Protein AF-A0AA87ZD46-F1 (afdb_monomer)

Organism: Ficus carica (NCBI:txid3494)

Radius of gyration: 31.74 Å; Cα contacts (8 Å, |Δi|>4): 94; chains: 1; bounding box: 93×87×49 Å

Mean predicted aligned error: 20.7 Å

Secondary structure (DSSP, 8-state):
--HHHHHHHHHHHHHHHHT-PPPB-----HHHHHHHHHHHHHHHHHTT--HHHHHHHHHHTB-HHHHHHHHHHHTT--S---HHHHHHHHHHHHSPPPPTTS------HHHHHHHHHHHHHGGG-------TTTS---------------------PPPPPP----------------------------------------------------------

Foldseek 3Di:
DDPVVVVLQVQLLVQLVVVPQAADALALDQVVLVVSLVSLVVSCVVSVHDFVCSLVSVLVSYHHPRNVVCVVCVPPDDPDSGPVVSSVVSCVRRNDDDPPPPPPPPPPPVVVVVVVVVVPCVVVCPPPDDDPVNPDPDDPPPPPPCPDDDPDDPPDDPPDDDPPPPPPDDDDDPDDPPDDPDPPDDPPDDDPPDDDPPDDDPPPDDDDDDDDDDDDDDDD

Structure (mmCIF, N/CA/C/O backbone):
data_AF-A0AA87ZD46-F1
#
_entry.id   AF-A0AA87ZD46-F1
#
loop_
_atom_site.group_PDB
_atom_site.id
_atom_site.type_symbol
_atom_site.label_atom_id
_atom_site.label_alt_id
_atom_site.label_comp_id
_atom_site.label_asym_id
_atom_site.label_entity_id
_atom_site.label_seq_id
_atom_site.pdbx_PDB_ins_code
_atom_site.Cartn_x
_atom_site.Cartn_y
_atom_site.Cartn_z
_atom_site.occupancy
_atom_site.B_iso_or_equiv
_atom_site.auth_seq_id
_atom_site.auth_comp_id
_atom_site.auth_asym_id
_atom_site.auth_atom_id
_atom_site.pdbx_PDB_model_num
ATOM 1 N N . MET A 1 1 ? 2.629 -6.951 -24.805 1.00 71.69 1 MET A N 1
ATOM 2 C CA . MET A 1 1 ? 3.591 -6.631 -23.732 1.00 71.69 1 MET A CA 1
ATOM 3 C C . MET A 1 1 ? 4.976 -7.002 -24.210 1.00 71.69 1 MET A C 1
ATOM 5 O O . MET A 1 1 ? 5.121 -8.053 -24.826 1.00 71.69 1 MET A O 1
ATOM 9 N N . ASP A 1 2 ? 5.946 -6.125 -23.980 1.00 92.25 2 ASP A N 1
ATOM 10 C CA . ASP A 1 2 ? 7.361 -6.384 -24.245 1.00 92.25 2 ASP A CA 1
ATOM 11 C C . ASP A 1 2 ? 7.871 -7.483 -23.285 1.00 92.25 2 ASP A C 1
ATOM 13 O O . ASP A 1 2 ? 7.598 -7.389 -22.084 1.00 92.25 2 ASP A O 1
ATOM 17 N N . PRO A 1 3 ? 8.569 -8.536 -23.759 1.00 91.31 3 PRO A N 1
ATOM 18 C CA . PRO A 1 3 ? 9.161 -9.548 -22.881 1.00 91.31 3 PRO A CA 1
ATOM 19 C C . PRO A 1 3 ? 10.118 -8.973 -21.825 1.00 91.31 3 PRO A C 1
ATOM 21 O O . PRO A 1 3 ? 10.221 -9.553 -20.744 1.00 91.31 3 PRO A O 1
ATOM 24 N N . ALA A 1 4 ? 10.791 -7.851 -22.099 1.00 92.56 4 ALA A N 1
ATOM 25 C CA . ALA A 1 4 ? 11.659 -7.197 -21.121 1.00 92.56 4 ALA A CA 1
ATOM 26 C C . ALA A 1 4 ? 10.856 -6.665 -19.922 1.00 92.56 4 ALA A C 1
ATOM 28 O O . ALA A 1 4 ? 11.212 -6.946 -18.777 1.00 92.56 4 ALA A O 1
ATOM 29 N N . GLN A 1 5 ? 9.722 -6.007 -20.190 1.00 91.38 5 GLN A N 1
ATOM 30 C CA . GLN A 1 5 ? 8.819 -5.492 -19.157 1.00 91.38 5 GLN A CA 1
ATOM 31 C C . GLN A 1 5 ? 8.262 -6.614 -18.278 1.00 91.38 5 GLN A C 1
ATOM 33 O O . GLN A 1 5 ? 8.190 -6.482 -17.064 1.00 91.38 5 GLN A O 1
ATOM 38 N N . VAL A 1 6 ? 7.889 -7.748 -18.878 1.00 93.38 6 VAL A N 1
ATOM 39 C CA . VAL A 1 6 ? 7.339 -8.891 -18.129 1.00 93.38 6 VAL A CA 1
ATOM 40 C C . VAL A 1 6 ? 8.355 -9.450 -17.129 1.00 93.38 6 VAL A C 1
ATOM 42 O O . VAL A 1 6 ? 7.987 -9.834 -16.019 1.00 93.38 6 VAL A O 1
ATOM 45 N N . GLU A 1 7 ? 9.632 -9.515 -17.506 1.00 94.81 7 GLU A N 1
ATOM 46 C CA . GLU A 1 7 ? 10.680 -10.000 -16.607 1.00 94.81 7 GLU A CA 1
ATOM 47 C C . GLU A 1 7 ? 11.014 -8.983 -15.506 1.00 94.81 7 GLU A C 1
ATOM 49 O O . GLU A 1 7 ? 11.257 -9.388 -14.369 1.00 94.81 7 GLU A O 1
ATOM 54 N N . GLU A 1 8 ? 10.988 -7.683 -15.809 1.00 94.25 8 GLU A N 1
ATOM 55 C CA . GLU A 1 8 ? 11.128 -6.618 -14.810 1.00 94.25 8 GLU A CA 1
ATOM 56 C C . GLU A 1 8 ? 9.981 -6.647 -13.796 1.00 94.25 8 GLU A C 1
ATOM 58 O O . GLU A 1 8 ? 10.231 -6.795 -12.599 1.00 94.25 8 GLU A O 1
ATOM 63 N N . ASP A 1 9 ? 8.734 -6.676 -14.271 1.00 95.00 9 ASP A N 1
ATOM 64 C CA . ASP A 1 9 ? 7.536 -6.838 -13.446 1.00 95.00 9 ASP A CA 1
ATOM 65 C C . ASP A 1 9 ? 7.669 -8.055 -12.516 1.00 95.00 9 ASP A C 1
ATOM 67 O O . ASP A 1 9 ? 7.401 -7.981 -11.313 1.00 95.00 9 ASP A O 1
ATOM 71 N N . ARG A 1 10 ? 8.143 -9.192 -13.043 1.00 95.50 10 ARG A N 1
ATOM 72 C CA . ARG A 1 10 ? 8.336 -10.422 -12.262 1.00 95.50 10 ARG A CA 1
ATOM 73 C C . ARG A 1 10 ? 9.395 -10.259 -11.170 1.00 95.50 10 ARG A C 1
ATOM 75 O O . ARG A 1 10 ? 9.217 -10.796 -10.071 1.00 95.50 10 ARG A O 1
ATOM 82 N N . ARG A 1 11 ? 10.480 -9.526 -11.438 1.00 96.25 11 ARG A N 1
ATOM 83 C CA . ARG A 1 11 ? 11.520 -9.221 -10.441 1.00 96.25 11 ARG A CA 1
ATOM 84 C C . ARG A 1 11 ? 10.989 -8.300 -9.353 1.00 96.25 11 ARG A C 1
ATOM 86 O O . ARG A 1 11 ? 11.159 -8.637 -8.181 1.00 96.25 11 ARG A O 1
ATOM 93 N N . SER A 1 12 ? 10.298 -7.222 -9.716 1.00 95.69 12 SER A N 1
ATOM 94 C CA . SER A 1 12 ? 9.715 -6.271 -8.762 1.00 95.69 12 SER A CA 1
ATOM 95 C C . SER A 1 12 ? 8.672 -6.947 -7.870 1.00 95.69 12 SER A C 1
ATOM 97 O O . SER A 1 12 ? 8.694 -6.786 -6.650 1.00 95.69 12 SER A O 1
ATOM 99 N N . VAL A 1 13 ? 7.818 -7.807 -8.440 1.00 96.06 13 VAL A N 1
ATOM 100 C CA . VAL A 1 13 ? 6.850 -8.620 -7.681 1.00 96.06 13 VAL A CA 1
ATOM 101 C C . VAL A 1 13 ? 7.555 -9.606 -6.744 1.00 96.06 13 VAL A C 1
ATOM 103 O O . VAL A 1 13 ? 7.150 -9.769 -5.594 1.00 96.06 13 VAL A O 1
ATOM 106 N N . SER A 1 14 ? 8.623 -10.266 -7.200 1.00 97.00 14 SER A N 1
ATOM 107 C CA . SER A 1 14 ? 9.399 -11.178 -6.351 1.00 97.00 14 SER A CA 1
ATOM 108 C C . SER A 1 14 ? 10.052 -10.444 -5.175 1.00 97.00 14 SER A C 1
ATOM 110 O O . SER A 1 14 ? 9.997 -10.928 -4.045 1.00 97.00 14 SER A O 1
ATOM 112 N N . ALA A 1 15 ? 10.642 -9.273 -5.423 1.00 96.19 15 ALA A N 1
ATOM 113 C CA . ALA A 1 15 ? 11.248 -8.433 -4.394 1.00 96.19 15 ALA A CA 1
ATOM 114 C C . ALA A 1 15 ? 10.209 -7.942 -3.376 1.00 96.19 15 ALA A C 1
ATOM 116 O O . ALA A 1 15 ? 10.436 -8.058 -2.172 1.00 96.19 15 ALA A O 1
ATOM 117 N N . PHE A 1 16 ? 9.035 -7.520 -3.852 1.00 97.12 16 PHE A N 1
ATOM 118 C CA . PHE A 1 16 ? 7.916 -7.098 -3.012 1.00 97.12 16 PHE A CA 1
ATOM 119 C C . PHE A 1 16 ? 7.556 -8.158 -1.961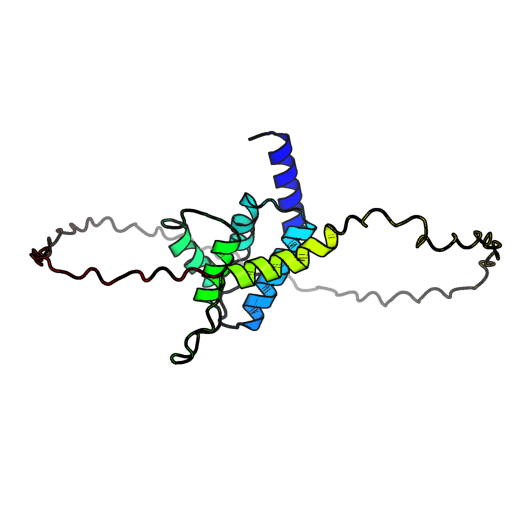 1.00 97.12 16 PHE A C 1
ATOM 121 O O . PHE A 1 16 ? 7.510 -7.864 -0.770 1.00 97.12 16 PHE A O 1
ATOM 128 N N . TYR A 1 17 ? 7.382 -9.420 -2.368 1.00 95.06 17 TYR A N 1
ATOM 129 C CA . TYR A 1 17 ? 7.048 -10.494 -1.425 1.00 95.06 17 TYR A CA 1
ATOM 130 C C . TYR A 1 17 ? 8.189 -10.854 -0.465 1.00 95.06 17 TYR A C 1
ATOM 132 O O . TYR A 1 17 ? 7.923 -11.277 0.661 1.00 95.06 17 TYR A O 1
ATOM 140 N N . LYS A 1 18 ? 9.453 -10.662 -0.864 1.00 96.56 18 LYS A N 1
ATOM 141 C CA . LYS A 1 18 ? 10.607 -10.882 0.024 1.00 96.56 18 LYS A CA 1
ATOM 142 C C . LYS A 1 18 ? 10.651 -9.882 1.178 1.00 96.56 18 LYS A C 1
ATOM 144 O O . LYS A 1 18 ? 11.098 -10.253 2.259 1.00 96.56 18 LYS A O 1
ATOM 149 N N . LEU A 1 19 ? 10.155 -8.661 0.971 1.00 94.88 19 LEU A N 1
ATOM 150 C CA . LEU A 1 19 ? 10.083 -7.627 2.008 1.00 94.88 19 LEU A CA 1
ATOM 151 C C . LEU A 1 19 ? 8.929 -7.821 3.001 1.00 94.88 19 LEU A C 1
ATOM 153 O O . LEU A 1 19 ? 8.860 -7.079 3.973 1.00 94.88 19 LEU A O 1
ATOM 157 N N . ARG A 1 20 ? 8.063 -8.830 2.802 1.00 94.50 20 ARG A N 1
ATOM 158 C CA . ARG A 1 20 ? 6.949 -9.177 3.707 1.00 94.50 20 ARG A CA 1
ATOM 159 C C . ARG A 1 20 ? 6.104 -7.950 4.095 1.00 94.50 20 ARG A C 1
ATOM 161 O O . ARG A 1 20 ? 6.082 -7.569 5.265 1.00 94.50 20 ARG A O 1
ATOM 168 N N . PRO A 1 21 ? 5.411 -7.334 3.123 1.00 95.00 21 PRO A N 1
ATOM 169 C CA . PRO A 1 21 ? 4.551 -6.185 3.384 1.00 95.00 21 PRO A CA 1
ATOM 170 C C . PRO A 1 21 ? 3.522 -6.508 4.468 1.00 95.00 21 PRO A C 1
ATOM 172 O O . PRO A 1 21 ? 2.991 -7.621 4.528 1.00 95.00 21 PRO A O 1
ATOM 175 N N . LEU A 1 22 ? 3.228 -5.517 5.308 1.00 94.75 22 LEU A N 1
ATOM 176 C CA . LEU A 1 22 ? 2.238 -5.657 6.367 1.00 94.75 22 LEU A CA 1
ATOM 177 C C . LEU A 1 22 ? 0.844 -5.894 5.777 1.00 94.75 22 LEU A C 1
ATOM 179 O O . LEU A 1 22 ? 0.475 -5.326 4.744 1.00 94.75 22 LEU A O 1
ATOM 183 N N . LEU A 1 23 ? 0.064 -6.733 6.456 1.00 95.62 23 LEU A N 1
ATOM 184 C CA . LEU A 1 23 ? -1.339 -6.942 6.124 1.00 95.62 23 LEU A CA 1
ATOM 185 C C . LEU A 1 23 ? -2.205 -5.897 6.826 1.00 95.62 23 LEU A C 1
ATOM 187 O O . LEU A 1 23 ? -1.936 -5.533 7.970 1.00 95.62 23 LEU A O 1
ATOM 191 N N . PHE A 1 24 ? -3.262 -5.456 6.152 1.00 95.12 24 PHE A N 1
ATOM 192 C CA . PHE A 1 24 ? -4.257 -4.550 6.712 1.00 95.12 24 PHE A CA 1
ATOM 193 C C . PHE A 1 24 ? -5.613 -5.242 6.789 1.00 95.12 24 PHE A C 1
ATOM 195 O O . PHE A 1 24 ? -6.156 -5.667 5.773 1.00 95.12 24 PHE A O 1
ATOM 202 N N . ASP A 1 25 ? -6.154 -5.366 7.996 1.00 91.25 25 ASP A N 1
ATOM 203 C CA . ASP A 1 25 ? -7.382 -6.111 8.291 1.00 91.25 25 ASP A CA 1
ATOM 204 C C . ASP A 1 25 ? -8.669 -5.278 8.177 1.00 91.25 25 ASP A C 1
ATOM 206 O O . ASP A 1 25 ? -9.767 -5.832 8.247 1.00 91.25 25 ASP A O 1
ATOM 210 N N . GLY A 1 26 ? -8.552 -3.963 7.978 1.00 87.50 26 GLY A N 1
ATOM 211 C CA . GLY A 1 26 ? -9.697 -3.051 7.974 1.00 87.50 26 GLY A CA 1
ATOM 212 C C . GLY A 1 26 ? -10.017 -2.445 9.335 1.00 87.50 26 GLY A C 1
ATOM 213 O O . GLY A 1 26 ? -11.070 -1.831 9.491 1.00 87.50 26 GLY A O 1
ATOM 214 N N . THR A 1 27 ? -9.138 -2.577 10.332 1.00 85.06 27 THR A N 1
ATOM 215 C CA . THR A 1 27 ? -9.350 -1.917 11.623 1.00 85.06 27 THR A CA 1
ATOM 216 C C . THR A 1 27 ? -9.433 -0.391 11.425 1.00 85.06 27 THR A C 1
ATOM 218 O O . THR A 1 27 ? -8.495 0.193 10.873 1.00 85.06 27 THR A O 1
ATOM 221 N N . PRO A 1 28 ? -10.495 0.293 11.907 1.00 70.50 28 PRO A N 1
ATOM 222 C CA . PRO A 1 28 ? -10.708 1.737 11.738 1.00 70.50 28 PRO A CA 1
ATOM 223 C C . PRO A 1 28 ? -9.806 2.559 12.675 1.00 70.50 28 PRO A C 1
ATOM 225 O O . PRO A 1 28 ? -10.254 3.284 13.563 1.00 70.50 28 PRO A O 1
ATOM 228 N N . ARG A 1 29 ? -8.491 2.402 12.522 1.00 75.00 29 ARG A N 1
ATOM 229 C CA . ARG A 1 29 ? -7.462 3.165 13.228 1.00 75.00 29 ARG A CA 1
ATOM 230 C C . ARG A 1 29 ? -6.689 3.975 12.206 1.00 75.00 29 ARG A C 1
ATOM 232 O O . ARG A 1 29 ? -5.878 3.436 11.459 1.00 75.00 29 ARG A O 1
ATOM 239 N N . THR A 1 30 ? -6.896 5.284 12.241 1.00 75.31 30 THR A N 1
ATOM 240 C CA . THR A 1 30 ? -6.275 6.258 11.334 1.00 75.31 30 THR A CA 1
ATOM 241 C C . THR A 1 30 ? -4.760 6.099 11.241 1.00 75.31 30 THR A C 1
ATOM 243 O O . THR A 1 30 ? -4.216 6.034 10.143 1.00 75.31 30 THR A O 1
ATOM 246 N N . VAL A 1 31 ? -4.100 5.936 12.391 1.00 80.94 31 VAL A N 1
ATOM 247 C CA . VAL A 1 31 ? -2.648 5.735 12.501 1.00 80.94 31 VAL A CA 1
ATOM 248 C C . VAL A 1 31 ? -2.204 4.423 11.850 1.00 80.94 31 VAL A C 1
ATOM 250 O O . VAL A 1 31 ? -1.171 4.384 11.184 1.00 80.94 31 VAL A O 1
ATOM 253 N N . ALA A 1 32 ? -2.988 3.352 12.011 1.00 87.50 32 ALA A N 1
ATOM 254 C CA . ALA A 1 32 ? -2.671 2.050 11.430 1.00 87.50 32 ALA A CA 1
ATOM 255 C C . ALA A 1 32 ? -2.802 2.084 9.902 1.00 87.50 32 ALA A C 1
ATOM 257 O O . ALA A 1 32 ? -1.917 1.595 9.206 1.00 87.50 32 ALA A O 1
ATOM 258 N N . LEU A 1 33 ? -3.851 2.731 9.380 1.00 91.25 33 LEU A N 1
ATOM 259 C CA . LEU A 1 33 ? -4.031 2.905 7.941 1.00 91.25 33 LEU A CA 1
ATOM 260 C C . LEU A 1 33 ? -2.921 3.770 7.329 1.00 91.25 33 LEU A C 1
ATOM 262 O O . LEU A 1 33 ? -2.355 3.401 6.302 1.00 91.25 33 LEU A O 1
ATOM 266 N N . SER A 1 34 ? -2.599 4.916 7.941 1.00 90.00 34 SER A N 1
ATOM 267 C CA . SER A 1 34 ? -1.557 5.807 7.419 1.00 90.00 34 SER A CA 1
ATOM 268 C C . SER A 1 34 ? -0.180 5.149 7.434 1.00 90.00 34 SER A C 1
ATOM 270 O O . SER A 1 34 ? 0.559 5.288 6.462 1.00 90.00 34 SER A O 1
ATOM 272 N N . GLY A 1 35 ? 0.145 4.411 8.504 1.00 91.81 35 GLY A N 1
ATOM 273 C CA . GLY A 1 35 ? 1.390 3.648 8.598 1.00 91.81 35 GLY A CA 1
ATOM 274 C C . GLY A 1 35 ? 1.461 2.559 7.531 1.00 91.81 35 GLY A C 1
ATOM 275 O O . GLY A 1 35 ? 2.424 2.499 6.778 1.00 91.81 35 GLY A O 1
ATOM 276 N N . TRP A 1 36 ? 0.390 1.780 7.376 1.00 95.25 36 TRP A N 1
ATOM 277 C CA . TRP A 1 36 ? 0.317 0.733 6.358 1.00 95.25 36 TRP A CA 1
ATOM 278 C C . TRP A 1 36 ? 0.457 1.270 4.925 1.00 95.25 36 TRP A C 1
ATOM 280 O O . TRP A 1 36 ? 1.210 0.717 4.122 1.00 95.25 36 TRP A O 1
ATOM 290 N N . LEU A 1 37 ? -0.225 2.376 4.598 1.00 94.88 37 LEU A N 1
ATOM 291 C CA . LEU A 1 37 ? -0.091 3.024 3.291 1.00 94.88 37 LEU A CA 1
ATOM 292 C C . LEU A 1 37 ? 1.337 3.525 3.055 1.00 94.88 37 LEU A C 1
ATOM 294 O O . LEU A 1 37 ? 1.858 3.358 1.956 1.00 94.88 37 LEU A O 1
ATOM 298 N N . TYR A 1 38 ? 1.960 4.129 4.069 1.00 94.31 38 TYR A N 1
ATOM 299 C CA . TYR A 1 38 ? 3.340 4.601 3.990 1.00 94.31 38 TYR A CA 1
ATOM 300 C C . TYR A 1 38 ? 4.325 3.452 3.738 1.00 94.31 38 TYR A C 1
ATOM 302 O O . TYR A 1 38 ? 5.169 3.548 2.845 1.00 94.31 38 TYR A O 1
ATOM 310 N N . ASP A 1 39 ? 4.176 2.347 4.468 1.00 95.56 39 ASP A N 1
ATOM 311 C CA . ASP A 1 39 ? 5.034 1.173 4.325 1.00 95.56 39 ASP A CA 1
ATOM 312 C C . ASP A 1 39 ? 4.926 0.564 2.923 1.00 95.56 39 ASP A C 1
ATOM 314 O O . ASP A 1 39 ? 5.943 0.235 2.309 1.00 95.56 39 ASP A O 1
ATOM 318 N N . LEU A 1 40 ? 3.715 0.478 2.360 1.00 96.38 40 LEU A N 1
ATOM 319 C CA . LEU A 1 40 ? 3.532 0.026 0.980 1.00 96.38 40 LEU A CA 1
ATOM 320 C C . LEU A 1 40 ? 4.203 0.953 -0.037 1.00 96.38 40 LEU A C 1
ATOM 322 O O . LEU A 1 40 ? 4.844 0.462 -0.964 1.00 96.38 40 LEU A O 1
ATOM 326 N N . GLU A 1 41 ? 4.095 2.274 0.124 1.00 95.62 41 GLU A N 1
ATOM 327 C CA . GLU A 1 41 ? 4.756 3.225 -0.780 1.00 95.62 41 GLU A CA 1
ATOM 328 C C . GLU A 1 41 ? 6.274 3.096 -0.742 1.00 95.62 41 GLU A C 1
ATOM 330 O O . GLU A 1 41 ? 6.921 3.087 -1.792 1.00 95.62 41 GLU A O 1
ATOM 335 N N . MET A 1 42 ? 6.833 2.937 0.455 1.00 96.00 42 MET A N 1
ATOM 336 C CA . MET A 1 42 ? 8.258 2.703 0.635 1.00 96.00 42 MET A CA 1
ATOM 337 C C . MET A 1 42 ? 8.690 1.400 -0.049 1.00 96.00 42 MET A C 1
ATOM 339 O O . MET A 1 42 ? 9.665 1.394 -0.798 1.00 96.00 42 MET A O 1
ATOM 343 N N . ILE A 1 43 ? 7.945 0.309 0.141 1.00 96.50 43 ILE A N 1
ATOM 344 C CA . ILE A 1 43 ? 8.237 -0.982 -0.494 1.00 96.50 43 ILE A CA 1
ATOM 345 C C . ILE A 1 43 ? 8.139 -0.880 -2.023 1.00 96.50 43 ILE A C 1
ATOM 347 O O . ILE A 1 43 ? 9.009 -1.400 -2.724 1.00 96.50 43 ILE A O 1
ATOM 351 N N . PHE A 1 44 ? 7.119 -0.202 -2.558 1.00 96.06 44 PHE A N 1
ATOM 352 C CA . PHE A 1 44 ? 6.981 0.010 -4.001 1.00 96.06 44 PHE A CA 1
ATOM 353 C C . PHE A 1 44 ? 8.153 0.786 -4.585 1.00 96.06 44 PHE A C 1
ATOM 355 O O . PHE A 1 44 ? 8.614 0.448 -5.674 1.00 96.06 44 PHE A O 1
ATOM 362 N N . HIS A 1 45 ? 8.640 1.794 -3.862 1.00 95.25 45 HIS A N 1
ATOM 363 C CA . HIS A 1 45 ? 9.812 2.555 -4.264 1.00 95.25 45 HIS A CA 1
ATOM 364 C C . HIS A 1 45 ? 11.078 1.684 -4.250 1.00 95.25 45 HIS A C 1
ATOM 366 O O . HIS A 1 45 ? 11.771 1.605 -5.259 1.00 95.25 45 HIS A O 1
ATOM 372 N N . LEU A 1 46 ? 11.330 0.958 -3.155 1.00 94.69 46 LEU A N 1
ATOM 373 C CA . LEU A 1 46 ? 12.505 0.089 -2.999 1.00 94.69 46 LEU A CA 1
ATOM 374 C C . LEU A 1 46 ? 12.554 -1.062 -4.013 1.00 94.69 46 LEU A C 1
ATOM 376 O O . LEU A 1 46 ? 13.631 -1.471 -4.436 1.00 94.69 46 LEU A O 1
ATOM 380 N N . CYS A 1 47 ? 11.396 -1.606 -4.386 1.00 95.50 47 CYS A N 1
ATOM 381 C CA . CYS A 1 47 ? 11.299 -2.723 -5.325 1.00 95.50 47 CYS A CA 1
ATOM 382 C C . CYS A 1 47 ? 11.111 -2.285 -6.781 1.00 95.50 47 CYS A C 1
ATOM 384 O O . CYS A 1 47 ? 10.916 -3.160 -7.621 1.00 95.50 47 CYS A O 1
ATOM 386 N N . HIS A 1 48 ? 11.111 -0.979 -7.078 1.00 94.31 48 HIS A N 1
ATOM 387 C CA . HIS A 1 48 ? 10.801 -0.442 -8.408 1.00 94.31 48 HIS A CA 1
ATOM 388 C C . HIS A 1 48 ? 9.511 -1.050 -8.988 1.00 94.31 48 HIS A C 1
ATOM 390 O O . HIS A 1 48 ? 9.480 -1.619 -10.077 1.00 94.31 48 HIS A O 1
ATOM 396 N N . VAL A 1 49 ? 8.431 -1.005 -8.203 1.00 94.38 49 VAL A N 1
ATOM 397 C CA . VAL A 1 49 ? 7.129 -1.528 -8.630 1.00 94.38 49 VAL A CA 1
ATOM 398 C C . VAL A 1 49 ? 6.451 -0.521 -9.551 1.00 94.38 49 VAL A C 1
ATOM 400 O O . VAL A 1 49 ? 6.099 0.596 -9.141 1.00 94.38 49 VAL A O 1
ATOM 403 N N . GLU A 1 50 ? 6.206 -0.972 -10.776 1.00 93.69 50 GLU A N 1
ATOM 404 C CA . GLU A 1 50 ? 5.491 -0.227 -11.802 1.00 93.69 50 GLU A CA 1
ATOM 405 C C . GLU A 1 50 ? 4.053 0.114 -11.412 1.00 93.69 50 GLU A C 1
ATOM 407 O O . GLU A 1 50 ? 3.377 -0.613 -10.675 1.00 93.69 50 GLU A O 1
ATOM 412 N N . ALA A 1 51 ? 3.567 1.246 -11.924 1.00 91.06 51 ALA A N 1
ATOM 413 C CA . ALA A 1 51 ? 2.296 1.831 -11.507 1.00 91.06 51 ALA A CA 1
ATOM 414 C C . ALA A 1 51 ? 1.095 0.887 -11.704 1.00 91.06 51 ALA A C 1
ATOM 416 O O . ALA A 1 51 ? 0.228 0.825 -10.828 1.00 91.06 51 ALA A O 1
ATOM 417 N N . HIS A 1 52 ? 1.063 0.107 -12.795 1.00 90.00 52 HIS A N 1
ATOM 418 C CA . HIS A 1 52 ? -0.020 -0.846 -13.086 1.00 90.00 52 HIS A CA 1
ATOM 419 C C . HIS A 1 52 ? -0.076 -2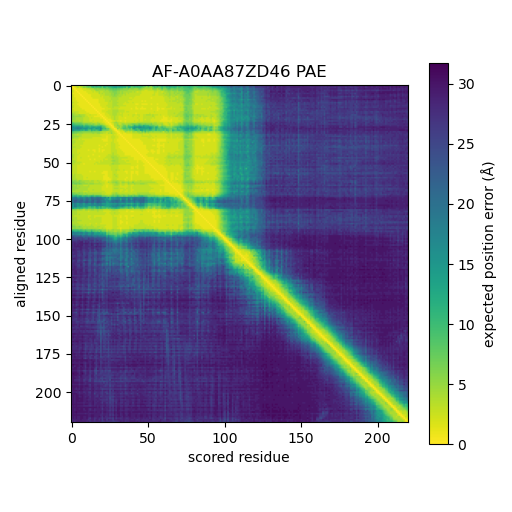.024 -12.104 1.00 90.00 52 HIS A C 1
ATOM 421 O O . HIS A 1 52 ? -1.123 -2.657 -11.956 1.00 90.00 52 HIS A O 1
ATOM 427 N N . LEU A 1 53 ? 1.023 -2.319 -11.403 1.00 93.56 53 LEU A N 1
ATOM 428 C CA . LEU A 1 53 ? 1.104 -3.429 -10.451 1.00 93.56 53 LEU A CA 1
ATOM 429 C C . LEU A 1 53 ? 0.762 -3.023 -9.020 1.00 93.56 53 LEU A C 1
ATOM 431 O O . LEU A 1 53 ? 0.308 -3.872 -8.249 1.00 93.56 53 LEU A O 1
ATOM 435 N N . ARG A 1 54 ? 0.950 -1.750 -8.653 1.00 94.69 54 ARG A N 1
ATOM 436 C CA . ARG A 1 54 ? 0.825 -1.272 -7.262 1.00 94.69 54 ARG A CA 1
ATOM 437 C C . ARG A 1 54 ? -0.517 -1.620 -6.633 1.00 94.69 54 ARG A C 1
ATOM 439 O O . ARG A 1 54 ? -0.548 -2.191 -5.550 1.00 94.69 54 ARG A O 1
ATOM 446 N N . VAL A 1 55 ? -1.622 -1.350 -7.329 1.00 93.94 55 VAL A N 1
ATOM 447 C CA . VAL A 1 55 ? -2.974 -1.648 -6.818 1.00 93.94 55 VAL A CA 1
ATOM 448 C C . VAL A 1 55 ? -3.191 -3.152 -6.665 1.00 93.94 55 VAL A C 1
ATOM 450 O O . VAL A 1 55 ? -3.704 -3.607 -5.645 1.00 93.94 55 VAL A O 1
ATOM 453 N N . SER A 1 56 ? -2.748 -3.943 -7.644 1.00 93.25 56 SER A N 1
ATOM 454 C CA . SER A 1 56 ? -2.863 -5.403 -7.591 1.00 93.25 56 SER A CA 1
ATOM 455 C C . SER A 1 56 ? -2.077 -5.987 -6.416 1.00 93.25 56 SER A C 1
ATOM 457 O O . SER A 1 56 ? -2.583 -6.856 -5.710 1.00 93.25 56 SER A O 1
ATOM 459 N N . LEU A 1 57 ? -0.868 -5.488 -6.157 1.00 95.25 57 LEU A N 1
ATOM 460 C CA . LEU A 1 57 ? -0.051 -5.922 -5.023 1.00 95.25 57 LEU A CA 1
ATOM 461 C C . LEU A 1 57 ? -0.628 -5.452 -3.685 1.00 95.25 57 LEU A C 1
ATOM 463 O O . LEU A 1 57 ? -0.791 -6.272 -2.786 1.00 95.25 57 LEU A O 1
ATOM 467 N N . ALA A 1 58 ? -1.028 -4.185 -3.575 1.00 95.31 58 ALA A N 1
ATOM 468 C CA . ALA A 1 58 ? -1.659 -3.651 -2.370 1.00 95.31 58 ALA A CA 1
ATOM 469 C C . ALA A 1 58 ? -2.951 -4.392 -2.007 1.00 95.31 58 ALA A C 1
ATOM 471 O O . ALA A 1 58 ? -3.155 -4.728 -0.845 1.00 95.31 58 ALA A O 1
ATOM 472 N N . SER A 1 59 ? -3.790 -4.729 -2.995 1.00 93.62 59 SER A N 1
ATOM 473 C CA . SER A 1 59 ? -5.024 -5.493 -2.762 1.00 93.62 59 SER A CA 1
ATOM 474 C C . SER A 1 59 ? -4.773 -6.886 -2.176 1.00 93.62 59 SER A C 1
ATOM 476 O O . SER A 1 59 ? -5.612 -7.413 -1.451 1.00 93.62 59 SER A O 1
ATOM 478 N N . ARG A 1 60 ? -3.603 -7.483 -2.446 1.00 94.38 60 ARG A N 1
ATOM 479 C CA . ARG A 1 60 ? -3.194 -8.771 -1.863 1.00 94.38 60 ARG A CA 1
ATOM 480 C C . ARG A 1 60 ? -2.680 -8.632 -0.431 1.00 94.38 60 ARG A C 1
ATOM 482 O O . ARG A 1 60 ? -2.598 -9.636 0.267 1.00 94.38 60 ARG A O 1
ATOM 489 N N . CYS A 1 61 ? -2.351 -7.415 -0.004 1.00 95.69 61 CYS A N 1
ATOM 490 C CA . CYS A 1 61 ? -2.001 -7.083 1.374 1.00 95.69 61 CYS A CA 1
ATOM 491 C C . CYS A 1 61 ? -3.229 -6.718 2.223 1.00 95.69 61 CYS A C 1
ATOM 493 O O . CYS A 1 61 ? -3.084 -6.414 3.404 1.00 95.69 61 CYS A O 1
ATOM 495 N N . LEU A 1 62 ? -4.435 -6.757 1.653 1.00 94.94 62 LEU A N 1
ATOM 496 C CA . LEU A 1 62 ? -5.675 -6.630 2.411 1.00 94.94 62 LEU A CA 1
ATOM 497 C C . LEU A 1 62 ? -6.069 -7.983 3.012 1.00 94.94 62 LEU A C 1
ATOM 499 O O . LEU A 1 62 ? -5.978 -9.029 2.365 1.00 94.94 62 LEU A O 1
ATOM 503 N N . ALA A 1 63 ? -6.558 -7.951 4.243 1.00 93.62 63 ALA A N 1
ATOM 504 C CA . ALA A 1 63 ? -7.062 -9.092 4.988 1.00 93.62 63 ALA A CA 1
ATOM 505 C C . ALA A 1 63 ? -8.483 -8.813 5.502 1.00 93.62 63 ALA A C 1
ATOM 507 O O . ALA A 1 63 ? -8.949 -7.675 5.469 1.00 93.62 63 ALA A O 1
ATOM 508 N N . ALA A 1 64 ? -9.161 -9.869 5.962 1.00 91.69 64 ALA A N 1
ATOM 509 C CA . ALA A 1 64 ? -10.462 -9.802 6.634 1.00 91.69 64 ALA A CA 1
ATOM 510 C C . ALA A 1 64 ? -11.484 -8.876 5.932 1.00 91.69 64 ALA A C 1
ATOM 512 O O . ALA A 1 64 ? -11.739 -9.044 4.735 1.00 91.69 64 ALA A O 1
ATOM 513 N N . ASP A 1 65 ? -12.064 -7.923 6.669 1.00 88.81 65 ASP A N 1
ATOM 514 C CA . ASP A 1 65 ? -13.104 -7.008 6.186 1.00 88.81 65 ASP A CA 1
ATOM 515 C C . ASP A 1 65 ? -12.607 -6.129 5.032 1.00 88.81 65 ASP A C 1
ATOM 517 O O . ASP A 1 65 ? -13.301 -5.981 4.027 1.00 88.81 65 ASP A O 1
ATOM 521 N N . ALA A 1 66 ? -11.367 -5.633 5.111 1.00 91.31 66 ALA A N 1
ATOM 522 C CA . ALA A 1 66 ? -10.790 -4.800 4.055 1.00 91.31 66 ALA A CA 1
ATOM 523 C C . ALA A 1 66 ? -10.693 -5.516 2.713 1.00 91.31 66 ALA A C 1
ATOM 525 O O . ALA A 1 66 ? -10.946 -4.915 1.666 1.00 91.31 66 ALA A O 1
ATOM 526 N N . ARG A 1 67 ? -10.363 -6.810 2.729 1.00 91.62 67 ARG A N 1
ATOM 527 C CA . ARG A 1 67 ? -10.308 -7.605 1.501 1.00 91.62 67 ARG A CA 1
ATOM 528 C C . ARG A 1 67 ? -11.696 -7.822 0.909 1.00 91.62 67 ARG A C 1
ATOM 530 O O . ARG A 1 67 ? -11.847 -7.687 -0.302 1.00 91.62 67 ARG A O 1
ATOM 537 N N . LEU A 1 68 ? -12.682 -8.149 1.746 1.00 87.81 68 LEU A N 1
ATOM 538 C CA . LEU A 1 68 ? -14.064 -8.353 1.307 1.00 87.81 68 LEU A CA 1
ATOM 539 C C . LEU A 1 68 ? -14.630 -7.070 0.700 1.00 87.81 68 LEU A C 1
ATOM 541 O O . LEU A 1 68 ? -15.104 -7.091 -0.431 1.00 87.81 68 LEU A O 1
ATOM 545 N N . TRP A 1 69 ? -14.493 -5.943 1.398 1.00 88.38 69 TRP A N 1
ATOM 546 C CA . TRP A 1 69 ? -14.932 -4.643 0.901 1.00 88.38 69 TRP A CA 1
ATOM 547 C C . TRP A 1 69 ? -14.233 -4.248 -0.407 1.00 88.38 69 TRP A C 1
ATOM 549 O O . TRP A 1 69 ? -14.886 -3.804 -1.346 1.00 88.38 69 TRP A O 1
ATOM 559 N N . TRP A 1 70 ? -12.916 -4.448 -0.518 1.00 89.19 70 TRP A N 1
ATOM 560 C CA . TRP A 1 70 ? -12.204 -4.131 -1.758 1.00 89.19 70 TRP A CA 1
ATOM 561 C C . TRP A 1 70 ? -12.690 -4.977 -2.944 1.00 89.19 70 TRP A C 1
ATOM 563 O O . TRP A 1 70 ? -12.764 -4.483 -4.067 1.00 89.19 70 TRP A O 1
ATOM 573 N N . MET A 1 71 ? -13.048 -6.243 -2.709 1.00 85.62 71 MET A N 1
ATOM 574 C CA . MET A 1 71 ? -13.624 -7.106 -3.743 1.00 85.62 71 MET A CA 1
ATOM 575 C C . MET A 1 71 ? -15.004 -6.618 -4.188 1.00 85.62 71 MET A C 1
ATOM 577 O O . MET A 1 71 ? -15.249 -6.572 -5.391 1.00 85.62 71 MET A O 1
ATOM 581 N N . THR A 1 72 ? -15.862 -6.175 -3.262 1.00 82.00 72 THR A N 1
ATOM 582 C CA . THR A 1 72 ? -17.209 -5.700 -3.619 1.00 82.00 72 THR A CA 1
ATOM 583 C C . THR A 1 72 ? -17.196 -4.414 -4.444 1.00 82.00 72 THR A C 1
ATOM 585 O O . THR A 1 72 ? -18.059 -4.240 -5.299 1.00 82.00 72 THR A O 1
ATOM 588 N N . ILE A 1 73 ? -16.209 -3.532 -4.250 1.00 78.81 73 ILE A N 1
ATOM 589 C CA . ILE A 1 73 ? -16.060 -2.313 -5.067 1.00 78.81 73 ILE A CA 1
ATOM 590 C C . ILE A 1 73 ? -15.185 -2.521 -6.315 1.00 78.81 73 ILE A C 1
ATOM 592 O O . ILE A 1 73 ? -15.287 -1.778 -7.288 1.00 78.81 73 ILE A O 1
ATOM 596 N N . GLY A 1 74 ? -14.294 -3.515 -6.298 1.00 62.97 74 GLY A N 1
ATOM 597 C CA . GLY A 1 74 ? -13.268 -3.709 -7.323 1.00 62.97 74 GLY A CA 1
ATOM 598 C C . GLY A 1 74 ? -13.730 -4.484 -8.558 1.00 62.97 74 GLY A C 1
ATOM 599 O O . GLY A 1 74 ? -13.077 -4.389 -9.602 1.00 62.97 74 GLY A O 1
ATOM 600 N N . GLU A 1 75 ? -14.819 -5.248 -8.462 1.00 54.44 75 GLU A N 1
ATOM 601 C CA . GLU A 1 75 ? -15.285 -6.141 -9.533 1.00 54.44 75 GLU A CA 1
ATOM 602 C C . GLU A 1 75 ? -16.178 -5.447 -10.581 1.00 54.44 75 GLU A C 1
ATOM 604 O O . GLU A 1 75 ? -16.326 -5.975 -11.679 1.00 54.44 75 GLU A O 1
ATOM 609 N N . GLY A 1 76 ? -16.694 -4.236 -10.309 1.00 46.94 76 GLY A N 1
ATOM 610 C CA . GLY A 1 76 ? -17.665 -3.575 -11.200 1.00 46.94 76 GLY A CA 1
ATOM 611 C C . GLY A 1 76 ? -17.418 -2.112 -11.590 1.00 46.94 76 GLY A C 1
ATOM 612 O O . GLY A 1 76 ? -17.938 -1.691 -12.619 1.00 46.94 76 GLY A O 1
ATOM 613 N N . THR A 1 77 ? -16.666 -1.312 -10.822 1.00 52.50 77 THR A N 1
ATOM 614 C CA . THR A 1 77 ? -16.892 0.155 -10.848 1.00 52.50 77 THR A CA 1
ATOM 615 C C . THR A 1 77 ? -15.663 1.058 -10.874 1.00 52.50 77 THR A C 1
ATOM 617 O O . THR A 1 77 ? -15.829 2.274 -10.891 1.00 52.50 77 THR A O 1
ATOM 620 N N . LEU A 1 78 ? -14.437 0.530 -10.917 1.00 58.53 78 LEU A N 1
ATOM 621 C CA . LEU A 1 78 ? -13.241 1.381 -10.942 1.00 58.53 78 LEU A CA 1
ATOM 622 C C . LEU A 1 78 ? -12.715 1.569 -12.373 1.00 58.53 78 LEU A C 1
ATOM 624 O O . LEU A 1 78 ? -12.041 0.663 -12.871 1.00 58.53 78 LEU A O 1
ATOM 628 N N . PRO A 1 79 ? -12.984 2.720 -13.031 1.00 56.72 79 PRO A N 1
ATOM 629 C CA . PR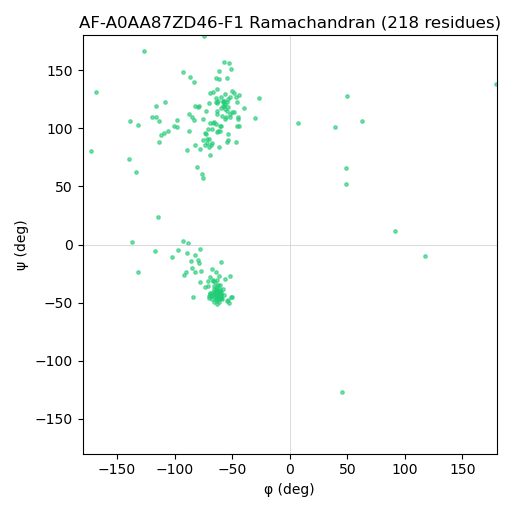O A 1 79 ? -12.508 2.983 -14.391 1.00 56.72 79 PRO A CA 1
ATOM 630 C C . PRO A 1 79 ? -10.977 3.024 -14.453 1.00 56.72 79 PRO A C 1
ATOM 632 O O . PRO A 1 79 ? -10.396 2.577 -15.436 1.00 56.72 79 PRO A O 1
ATOM 635 N N . ASP A 1 80 ? -10.331 3.445 -13.359 1.00 67.12 80 ASP A N 1
ATOM 636 C CA . ASP A 1 80 ? -8.886 3.603 -13.265 1.00 67.12 80 ASP A CA 1
ATOM 637 C C . ASP A 1 80 ? -8.344 2.938 -11.994 1.00 67.12 80 ASP A C 1
ATOM 639 O O . ASP A 1 80 ? -8.415 3.482 -10.889 1.00 67.12 80 ASP A O 1
ATOM 643 N N . ARG A 1 81 ? -7.737 1.752 -12.144 1.00 78.88 81 ARG A N 1
ATOM 644 C CA . ARG A 1 81 ? -7.014 1.048 -11.064 1.00 78.88 81 ARG A CA 1
ATOM 645 C C . ARG A 1 81 ? -5.658 1.701 -10.791 1.00 78.88 81 ARG A C 1
ATOM 647 O O . ARG A 1 81 ? -4.608 1.067 -10.881 1.00 78.88 81 ARG A O 1
ATOM 654 N N . THR A 1 82 ? -5.685 2.989 -10.475 1.00 89.88 82 THR A N 1
ATOM 655 C CA . THR A 1 82 ? -4.498 3.780 -10.165 1.00 89.88 82 THR A CA 1
ATOM 656 C C . THR A 1 82 ? -4.241 3.792 -8.664 1.00 89.88 82 THR A C 1
ATOM 658 O O . THR A 1 82 ? -5.155 3.730 -7.838 1.00 89.88 82 THR A O 1
ATOM 661 N N . TRP A 1 83 ? -2.964 3.878 -8.298 1.00 92.19 83 TRP A N 1
ATOM 662 C CA . TRP A 1 83 ? -2.553 3.940 -6.897 1.00 92.19 83 TRP A CA 1
ATOM 663 C C . TRP A 1 83 ? -3.176 5.117 -6.118 1.00 92.19 83 TRP A C 1
ATOM 665 O O . TRP A 1 83 ? -3.666 4.881 -5.014 1.00 92.19 83 TRP A O 1
ATOM 675 N N . PRO A 1 84 ? -3.246 6.354 -6.655 1.00 91.12 84 PRO A N 1
ATOM 676 C CA . PRO A 1 84 ? -3.898 7.464 -5.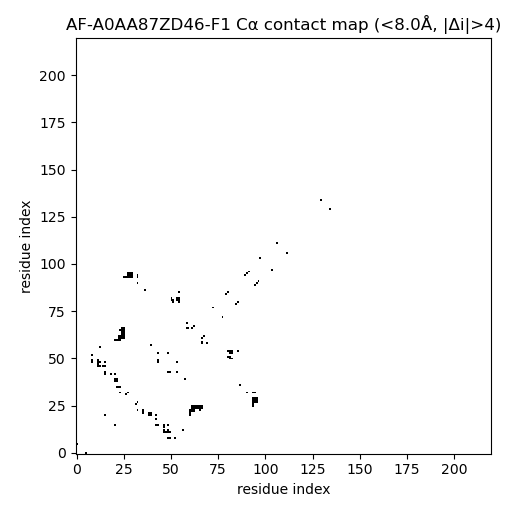960 1.00 91.12 84 PRO A CA 1
ATOM 677 C C . PRO A 1 84 ? -5.373 7.189 -5.666 1.00 91.12 84 PRO A C 1
ATOM 679 O O . PRO A 1 84 ? -5.827 7.433 -4.552 1.00 91.12 84 PRO A O 1
ATOM 682 N N . HIS A 1 85 ? -6.099 6.613 -6.627 1.00 88.44 85 HIS A N 1
ATOM 683 C CA . HIS A 1 85 ? -7.507 6.285 -6.439 1.00 88.44 85 HIS A CA 1
ATOM 684 C C . HIS A 1 85 ? -7.700 5.226 -5.347 1.00 88.44 85 HIS A C 1
ATOM 686 O O . HIS A 1 85 ? -8.505 5.415 -4.437 1.00 88.44 85 HIS A O 1
ATOM 692 N N . PHE A 1 86 ? -6.883 4.165 -5.367 1.00 90.88 86 PHE A N 1
ATOM 693 C CA . PHE A 1 86 ? -6.862 3.154 -4.307 1.00 90.88 86 PHE A CA 1
ATOM 694 C C . PHE A 1 86 ? -6.671 3.782 -2.917 1.00 90.88 86 PHE A C 1
ATOM 696 O O . PHE A 1 86 ? -7.428 3.478 -1.996 1.00 90.88 86 PHE A O 1
ATOM 703 N N . ARG A 1 87 ? -5.700 4.696 -2.759 1.00 91.88 87 ARG A N 1
ATOM 704 C CA . ARG A 1 87 ? -5.463 5.389 -1.480 1.00 91.88 87 ARG A CA 1
ATOM 705 C C . ARG A 1 87 ? -6.685 6.176 -1.027 1.00 91.88 87 ARG A C 1
ATOM 707 O O . ARG A 1 87 ? -7.054 6.070 0.139 1.00 91.88 87 ARG A O 1
ATOM 714 N N . THR A 1 88 ? -7.307 6.935 -1.926 1.00 89.00 88 THR A N 1
ATOM 715 C CA . THR A 1 88 ? -8.511 7.714 -1.616 1.00 89.00 88 THR A CA 1
ATOM 716 C C . THR A 1 88 ? -9.641 6.809 -1.138 1.00 89.00 88 THR A C 1
ATOM 718 O O . THR A 1 88 ? -10.224 7.078 -0.093 1.00 89.00 88 THR A O 1
ATOM 721 N N . CYS A 1 89 ? -9.895 5.687 -1.818 1.00 89.00 89 CYS A N 1
ATOM 722 C CA . CYS A 1 89 ? -10.898 4.714 -1.380 1.00 89.00 89 CYS A CA 1
ATOM 723 C C . CYS A 1 89 ? -10.593 4.173 0.025 1.00 89.00 89 CYS A C 1
ATOM 725 O O . CYS A 1 89 ? -11.479 4.145 0.879 1.00 89.00 89 CYS A O 1
ATOM 727 N N . MET A 1 90 ? -9.342 3.778 0.286 1.00 90.69 90 MET A N 1
ATOM 728 C CA . MET A 1 90 ? -8.930 3.264 1.596 1.00 90.69 90 MET A CA 1
ATOM 729 C C . MET A 1 90 ? -9.089 4.313 2.705 1.00 90.69 90 MET A C 1
ATOM 731 O O . MET A 1 90 ? -9.581 3.991 3.785 1.00 90.69 90 MET A O 1
ATOM 735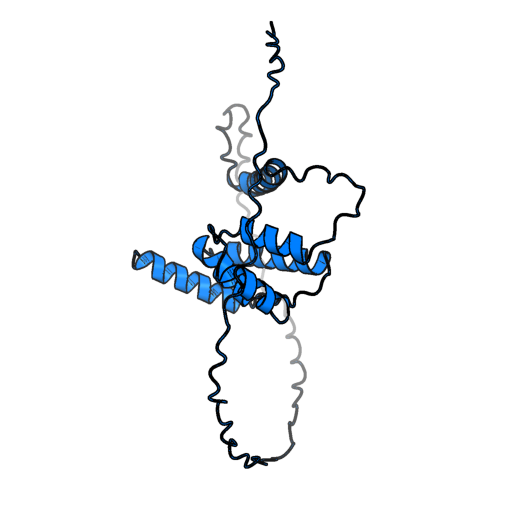 N N . ILE A 1 91 ? -8.703 5.566 2.443 1.00 89.50 91 ILE A N 1
ATOM 736 C CA . ILE A 1 91 ? -8.827 6.682 3.393 1.00 89.50 91 ILE A CA 1
ATOM 737 C C . ILE A 1 91 ? -10.295 7.009 3.659 1.00 89.50 91 ILE A C 1
ATOM 739 O O . ILE A 1 91 ? -10.667 7.167 4.814 1.00 89.50 91 ILE A O 1
ATOM 743 N N . ASN A 1 92 ? -11.138 7.055 2.630 1.00 87.38 92 ASN A N 1
ATOM 744 C CA . ASN A 1 92 ? -12.561 7.349 2.800 1.00 87.38 92 ASN A CA 1
ATOM 745 C C . ASN A 1 92 ? -13.281 6.256 3.599 1.00 87.38 92 ASN A C 1
ATOM 747 O O . ASN A 1 92 ? -14.226 6.542 4.327 1.00 87.38 92 ASN A O 1
ATOM 751 N N . ARG A 1 93 ? -12.842 4.998 3.472 1.00 88.25 93 ARG A N 1
ATOM 752 C CA . ARG A 1 93 ? -13.462 3.863 4.163 1.00 88.25 93 ARG A CA 1
ATOM 753 C C . ARG A 1 93 ? -12.960 3.665 5.594 1.00 88.25 93 ARG A C 1
ATOM 755 O O . ARG A 1 93 ? -13.766 3.385 6.475 1.00 88.25 93 ARG A O 1
ATOM 762 N N . TYR A 1 94 ? -11.646 3.740 5.802 1.00 88.62 94 TYR A N 1
ATOM 763 C CA . TYR A 1 94 ? -10.982 3.345 7.054 1.00 88.62 94 TYR A CA 1
ATOM 764 C C . TYR A 1 94 ? -10.271 4.504 7.768 1.00 88.62 94 TYR A C 1
ATOM 766 O O . TYR A 1 94 ? -9.723 4.321 8.858 1.00 88.62 94 TYR A O 1
ATOM 774 N N . GLY A 1 95 ? -10.229 5.685 7.150 1.00 84.06 95 GLY A N 1
ATOM 775 C CA . GLY A 1 95 ? -9.710 6.908 7.751 1.00 84.06 95 GLY A CA 1
ATOM 776 C C . GLY A 1 95 ? -10.671 7.508 8.784 1.00 84.06 95 GLY A C 1
ATOM 777 O O . GLY A 1 95 ? -11.737 6.952 9.051 1.00 84.06 95 GLY A O 1
ATOM 778 N N . PRO A 1 96 ? -10.288 8.629 9.418 1.00 79.81 96 PRO A N 1
ATOM 779 C CA . PRO A 1 96 ? -11.175 9.308 10.352 1.00 79.81 96 PRO A CA 1
ATOM 780 C C . PRO A 1 96 ? -12.405 9.804 9.599 1.00 79.81 96 PRO A C 1
ATOM 782 O O . PRO A 1 96 ? -12.262 10.419 8.543 1.00 79.81 96 PRO A O 1
ATOM 785 N N . VAL A 1 97 ? -13.590 9.578 10.166 1.00 69.12 97 VAL A N 1
ATOM 786 C CA . VAL A 1 97 ? -14.795 10.275 9.713 1.00 69.12 97 VAL A CA 1
ATOM 787 C C . VAL A 1 97 ? -14.567 11.761 10.002 1.00 69.12 97 VAL A C 1
ATOM 789 O O . VAL A 1 97 ? -14.261 12.087 11.155 1.00 69.12 97 VAL A O 1
ATOM 792 N N . PRO A 1 98 ? -14.631 12.655 9.001 1.00 63.75 98 PRO A N 1
ATOM 793 C CA . PRO A 1 98 ? -14.596 14.084 9.272 1.00 63.75 98 PRO A CA 1
ATOM 794 C C . PRO A 1 98 ? -15.769 14.406 10.206 1.00 63.75 98 PRO A C 1
ATOM 796 O O . PRO A 1 98 ? -16.905 14.034 9.918 1.00 63.75 98 PRO A O 1
ATOM 799 N N . GLU A 1 99 ? -15.495 15.004 11.369 1.00 58.66 99 GLU A N 1
ATOM 800 C CA . GLU A 1 99 ? -16.556 15.404 12.298 1.00 58.66 99 GLU A CA 1
ATOM 801 C C . GLU A 1 99 ? -17.530 16.338 11.564 1.00 58.66 99 GLU A C 1
ATOM 803 O O . GLU A 1 99 ? -17.125 17.383 11.048 1.00 58.66 99 GLU A O 1
ATOM 808 N N . GLU A 1 100 ? -18.807 15.945 11.497 1.00 55.50 100 GLU A N 1
ATOM 809 C CA . GLU A 1 100 ? -19.877 16.744 10.895 1.00 55.50 100 GLU A CA 1
ATOM 810 C C . GLU A 1 100 ? -19.875 18.154 11.505 1.00 55.50 100 GLU A C 1
ATOM 812 O O . GLU A 1 100 ? -20.166 18.341 12.687 1.00 55.50 100 GLU A O 1
ATOM 817 N N . GLY A 1 101 ? -19.530 19.154 10.693 1.00 53.78 101 GLY A N 1
ATOM 818 C CA . GLY A 1 101 ? -19.505 20.563 11.095 1.00 53.78 101 GLY A CA 1
ATOM 819 C C . GLY A 1 101 ? -18.132 21.230 11.027 1.00 53.78 101 GLY A C 1
ATOM 820 O O . GLY A 1 101 ? -18.065 22.456 11.102 1.00 53.78 101 GLY A O 1
ATOM 821 N N . ILE A 1 102 ? -17.054 20.474 10.813 1.00 51.28 102 ILE A N 1
ATOM 822 C CA . ILE A 1 102 ? -15.847 21.034 10.207 1.00 51.28 102 ILE A CA 1
ATOM 823 C C . ILE A 1 102 ? -16.068 20.890 8.706 1.00 51.28 102 ILE A C 1
ATOM 825 O O . ILE A 1 102 ? -15.904 19.804 8.157 1.00 51.28 102 ILE A O 1
ATOM 829 N N . GLU A 1 103 ? -16.514 21.971 8.063 1.00 49.41 103 GLU A N 1
ATOM 830 C CA . GLU A 1 103 ? -16.328 22.158 6.623 1.00 49.41 103 GLU A CA 1
ATOM 831 C C . GLU A 1 103 ? -14.873 21.761 6.362 1.00 49.41 103 GLU A C 1
ATOM 833 O O . GLU A 1 103 ? -13.969 22.400 6.911 1.00 49.41 103 GLU A O 1
ATOM 838 N N . GLU A 1 104 ? -14.653 20.601 5.724 1.00 46.72 104 GLU A N 1
ATOM 839 C CA . GLU A 1 104 ? -13.310 20.068 5.504 1.00 46.72 104 GLU A CA 1
ATOM 840 C C . GLU A 1 104 ? -12.446 21.245 5.043 1.00 46.72 104 GLU A C 1
ATOM 842 O O . GLU A 1 104 ? -12.882 21.951 4.127 1.00 46.72 104 GLU A O 1
ATOM 847 N N . PRO A 1 105 ? -11.267 21.534 5.639 1.00 46.69 105 PRO A N 1
ATOM 848 C CA . PRO A 1 105 ? -10.331 22.395 4.947 1.00 46.69 105 PRO A CA 1
ATOM 849 C C . PRO A 1 105 ? -10.053 21.637 3.664 1.00 46.69 105 PRO A C 1
ATOM 851 O O . PRO A 1 105 ? -9.405 20.589 3.699 1.00 46.69 105 PRO A O 1
ATOM 854 N N . TYR A 1 106 ? -10.709 22.107 2.606 1.00 42.91 106 TYR A N 1
ATOM 855 C CA . TYR A 1 106 ? -10.796 21.533 1.284 1.00 42.91 106 TYR A CA 1
ATOM 856 C C . TYR A 1 106 ? -9.498 20.778 1.034 1.00 42.91 106 TYR A C 1
ATOM 858 O O . TYR A 1 106 ? -8.429 21.395 0.991 1.00 42.91 106 TYR A O 1
ATOM 866 N N . ARG A 1 107 ? -9.554 19.437 1.022 1.00 57.06 107 ARG A N 1
ATOM 867 C CA . ARG A 1 107 ? -8.402 18.610 0.649 1.00 57.06 107 ARG A CA 1
ATOM 868 C C . ARG A 1 107 ? -8.203 18.832 -0.836 1.00 57.06 107 ARG A C 1
ATOM 870 O O . ARG A 1 107 ? -8.620 18.025 -1.660 1.00 57.06 107 ARG A O 1
ATOM 877 N N . ASP A 1 108 ? -7.626 19.983 -1.146 1.00 48.44 108 ASP A N 1
ATOM 878 C CA . ASP A 1 108 ? -7.331 20.402 -2.490 1.00 48.44 108 ASP A CA 1
ATOM 879 C C . ASP A 1 108 ? -6.423 19.324 -3.093 1.00 48.44 108 ASP A C 1
ATOM 881 O O . ASP A 1 108 ? -5.345 19.043 -2.545 1.00 48.44 108 ASP A O 1
ATOM 885 N N . PRO A 1 109 ? -6.853 18.665 -4.179 1.00 51.66 109 PRO A N 1
ATOM 886 C CA . PRO A 1 109 ? -6.016 17.724 -4.901 1.00 51.66 109 PRO A CA 1
ATOM 887 C C . PRO A 1 109 ? -4.653 18.325 -5.271 1.00 51.66 109 PRO A C 1
ATOM 889 O O . PRO A 1 109 ? -3.679 17.577 -5.356 1.00 51.66 109 PRO A O 1
ATOM 892 N N . GLU A 1 110 ? -4.553 19.651 -5.432 1.00 55.22 110 GLU A N 1
ATOM 893 C CA . GLU A 1 110 ? -3.292 20.350 -5.681 1.00 55.22 110 GLU A CA 1
ATOM 894 C C . GLU A 1 110 ? -2.371 20.373 -4.457 1.00 55.22 110 GLU A C 1
ATOM 896 O O . GLU A 1 110 ? -1.177 20.158 -4.618 1.00 55.22 110 GLU A O 1
ATOM 901 N N . ILE A 1 111 ? -2.887 20.475 -3.228 1.00 54.00 111 ILE A N 1
ATOM 902 C CA . ILE A 1 111 ? -2.062 20.429 -2.003 1.00 54.00 111 ILE A CA 1
ATOM 903 C C . ILE A 1 111 ? -1.421 19.044 -1.821 1.00 54.00 111 ILE A C 1
ATOM 905 O O . ILE A 1 111 ? -0.262 18.920 -1.419 1.00 54.00 111 ILE A O 1
ATOM 909 N N . TYR A 1 112 ? -2.152 17.972 -2.143 1.00 47.00 112 TYR A N 1
ATOM 910 C CA . TYR A 1 112 ? -1.590 16.615 -2.138 1.00 47.00 112 TYR A CA 1
ATOM 911 C C . TYR A 1 112 ? -0.608 16.384 -3.292 1.00 47.00 112 TYR A C 1
ATOM 913 O O . TYR A 1 112 ? 0.346 15.616 -3.143 1.00 47.00 112 TYR A O 1
ATOM 921 N N . ARG A 1 113 ? -0.828 17.049 -4.429 1.00 53.84 113 ARG A N 1
ATOM 922 C CA . ARG A 1 113 ? 0.079 17.031 -5.576 1.00 53.84 113 ARG A CA 1
ATOM 923 C C . ARG A 1 113 ? 1.374 17.779 -5.262 1.00 53.84 113 ARG A C 1
ATOM 925 O O . ARG A 1 113 ? 2.430 17.216 -5.526 1.00 53.84 113 ARG A O 1
ATOM 932 N N . ASP A 1 114 ? 1.304 18.934 -4.605 1.00 48.41 114 ASP A N 1
ATOM 933 C CA . ASP A 1 114 ? 2.445 19.738 -4.149 1.00 48.41 114 ASP A CA 1
ATOM 934 C C . ASP A 1 114 ? 3.255 19.027 -3.063 1.00 48.41 114 ASP A C 1
ATOM 936 O O . ASP A 1 114 ? 4.477 18.957 -3.167 1.00 48.41 114 ASP A O 1
ATOM 940 N N . MET A 1 115 ? 2.607 18.370 -2.093 1.00 45.12 115 MET A N 1
ATOM 941 C CA . MET A 1 115 ? 3.318 17.540 -1.105 1.00 45.12 115 MET A CA 1
ATOM 942 C C . MET A 1 115 ? 4.101 16.385 -1.746 1.00 45.12 115 MET A C 1
ATOM 944 O O . MET A 1 115 ? 5.167 16.001 -1.258 1.00 45.12 115 MET A O 1
ATOM 948 N N . GLN A 1 116 ? 3.580 15.801 -2.827 1.00 51.81 116 GLN A N 1
ATOM 949 C CA . GLN A 1 116 ? 4.301 14.783 -3.592 1.00 51.81 116 GLN A CA 1
ATOM 950 C C . GLN A 1 116 ? 5.370 15.416 -4.502 1.00 51.81 116 GLN A C 1
ATOM 952 O O . GLN A 1 116 ? 6.432 14.824 -4.683 1.00 51.81 116 GLN A O 1
ATOM 957 N N . HIS A 1 117 ? 5.143 16.626 -5.023 1.00 51.56 117 HIS A N 1
ATOM 958 C CA . HIS A 1 117 ? 6.085 17.351 -5.879 1.00 51.56 117 HIS A CA 1
ATOM 959 C C . HIS A 1 117 ? 7.320 17.840 -5.105 1.00 51.56 117 HIS A C 1
ATOM 961 O O . HIS A 1 117 ? 8.442 17.617 -5.553 1.00 51.56 117 HIS A O 1
ATOM 967 N N . GLU A 1 118 ? 7.153 18.415 -3.911 1.00 47.38 118 GLU A N 1
ATOM 968 C CA . GLU A 1 118 ? 8.264 18.887 -3.068 1.00 47.38 118 GLU A CA 1
ATOM 969 C C . GLU A 1 118 ? 9.146 17.738 -2.568 1.00 47.38 118 GLU A C 1
ATOM 971 O O . GLU A 1 118 ? 10.371 17.858 -2.505 1.00 47.38 118 GLU A O 1
ATOM 976 N N . ARG A 1 119 ? 8.546 16.581 -2.265 1.00 46.34 119 ARG A N 1
ATOM 977 C CA . ARG A 1 119 ? 9.282 15.423 -1.742 1.00 46.34 119 ARG A CA 1
ATOM 978 C C . ARG A 1 119 ? 10.060 14.661 -2.825 1.00 46.34 119 ARG A C 1
ATOM 980 O O . ARG A 1 119 ? 11.042 13.997 -2.497 1.00 46.34 119 ARG A O 1
ATOM 987 N N . TYR A 1 120 ? 9.672 14.784 -4.098 1.00 43.88 120 TYR A N 1
ATOM 988 C CA . TYR A 1 120 ? 10.371 14.168 -5.235 1.00 43.88 120 TYR A CA 1
ATOM 989 C C . TYR A 1 120 ? 11.249 15.140 -6.047 1.00 43.88 120 TYR A C 1
ATOM 991 O O . TYR A 1 120 ? 12.094 14.673 -6.809 1.00 43.88 120 TYR A O 1
ATOM 999 N N . HIS A 1 121 ? 11.160 16.461 -5.841 1.00 44.16 121 HIS A N 1
ATOM 1000 C CA . HIS A 1 121 ? 12.064 17.423 -6.494 1.00 44.16 121 HIS A CA 1
ATOM 1001 C C . HIS A 1 121 ? 13.450 17.559 -5.850 1.00 44.16 121 HIS A C 1
ATOM 1003 O O . HIS A 1 121 ? 14.362 18.061 -6.504 1.00 44.16 121 HIS A O 1
ATOM 1009 N N . VAL A 1 122 ? 13.674 17.051 -4.633 1.00 43.78 122 VAL A N 1
ATOM 1010 C CA . VAL A 1 122 ? 15.033 17.013 -4.049 1.00 43.78 122 VAL A CA 1
ATOM 1011 C C . VAL A 1 122 ? 15.974 16.109 -4.866 1.00 43.78 122 VAL A C 1
ATOM 1013 O O . VAL A 1 122 ? 17.182 16.325 -4.874 1.00 43.78 122 VAL A O 1
ATOM 1016 N N . ALA A 1 123 ? 15.436 15.149 -5.629 1.00 44.16 123 ALA A N 1
ATOM 1017 C CA . ALA A 1 123 ? 16.220 14.309 -6.539 1.00 44.16 123 ALA A CA 1
ATOM 1018 C C . ALA A 1 123 ? 16.506 14.964 -7.909 1.00 44.16 123 ALA A C 1
ATOM 1020 O O . ALA A 1 123 ? 17.296 14.426 -8.680 1.00 44.16 123 ALA A O 1
ATOM 1021 N N . ALA A 1 124 ? 15.886 16.113 -8.207 1.00 45.22 124 ALA A N 1
ATOM 1022 C CA . ALA A 1 124 ? 16.050 16.864 -9.454 1.00 45.22 124 ALA A CA 1
ATOM 1023 C 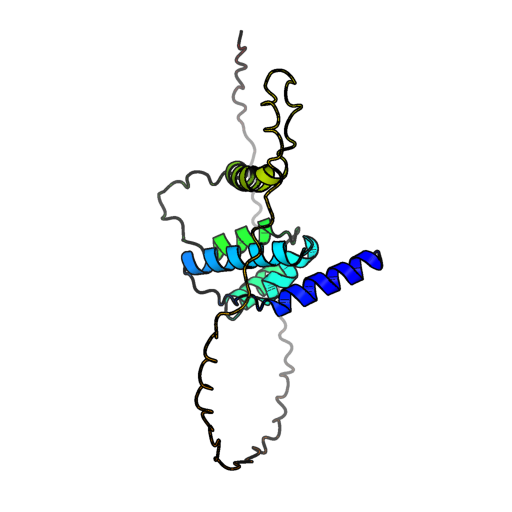C . ALA A 1 124 ? 16.704 18.238 -9.230 1.00 45.22 124 ALA A C 1
ATOM 1025 O O . ALA A 1 124 ? 16.538 19.146 -10.045 1.00 45.22 124 ALA A O 1
ATOM 1026 N N . TYR A 1 125 ? 17.459 18.404 -8.138 1.00 47.03 125 TYR A N 1
ATOM 1027 C CA . TYR A 1 125 ? 18.437 19.483 -8.069 1.00 47.03 125 TYR A CA 1
ATOM 1028 C C . TYR A 1 125 ? 19.577 19.132 -9.031 1.00 47.03 125 TYR A C 1
ATOM 1030 O O . TYR A 1 125 ? 20.586 18.550 -8.641 1.00 47.03 125 TYR A O 1
ATOM 1038 N N . GLU A 1 126 ? 19.399 19.449 -10.313 1.00 53.59 126 GLU A N 1
ATOM 1039 C CA . GLU A 1 126 ? 20.549 19.722 -11.162 1.00 53.59 126 GLU A CA 1
ATOM 1040 C C . GLU A 1 126 ? 21.212 20.959 -10.549 1.00 53.59 126 GLU A C 1
ATOM 1042 O O . GLU A 1 126 ? 20.579 22.021 -10.530 1.00 53.59 126 GLU A O 1
ATOM 1047 N N . PRO A 1 127 ? 22.423 20.857 -9.969 1.00 57.25 127 PRO A N 1
ATOM 1048 C CA . PRO A 1 127 ? 23.117 22.051 -9.527 1.00 57.25 127 PRO A CA 1
ATOM 1049 C C . PRO A 1 127 ? 23.226 22.965 -10.744 1.00 57.25 127 PRO A C 1
ATOM 1051 O O . PRO A 1 127 ? 23.808 22.587 -11.764 1.00 57.25 127 PRO A O 1
ATOM 1054 N N . GLY A 1 128 ? 22.594 24.138 -10.658 1.00 59.78 128 GLY A N 1
ATOM 1055 C CA . GLY A 1 128 ? 22.690 25.148 -11.702 1.00 59.78 128 GLY A CA 1
ATOM 1056 C C . GLY A 1 128 ? 24.162 25.435 -12.012 1.00 59.78 128 GLY A C 1
ATOM 1057 O O . GLY A 1 128 ? 25.022 25.177 -11.164 1.00 59.78 128 GLY A O 1
ATOM 1058 N N . PRO A 1 129 ? 24.479 25.937 -13.219 1.00 62.06 129 PRO A N 1
ATOM 1059 C CA . PRO A 1 129 ? 25.849 26.262 -13.589 1.00 62.06 129 PRO A CA 1
ATOM 1060 C C . PRO A 1 129 ? 26.449 27.163 -12.510 1.00 62.06 129 PRO A C 1
ATOM 1062 O O . PRO A 1 129 ? 26.012 28.296 -12.324 1.00 62.06 129 PRO A O 1
ATOM 1065 N N . VAL A 1 130 ? 27.396 26.608 -11.754 1.00 60.34 130 VAL A N 1
ATOM 1066 C CA . VAL A 1 130 ? 28.078 27.315 -10.675 1.00 60.34 130 VAL A CA 1
ATOM 1067 C C . VAL A 1 130 ? 28.834 28.461 -11.333 1.00 60.34 130 VAL A C 1
ATOM 1069 O O . VAL A 1 130 ? 29.629 28.222 -12.247 1.00 60.34 130 VAL A O 1
ATOM 1072 N N . ASP A 1 131 ? 28.538 29.693 -10.924 1.00 67.50 131 ASP A N 1
ATOM 1073 C CA . ASP A 1 131 ? 29.268 30.862 -11.397 1.00 67.50 131 ASP A CA 1
ATOM 1074 C C . ASP A 1 131 ? 30.757 30.648 -11.063 1.00 67.50 131 ASP A C 1
ATOM 1076 O O . ASP A 1 131 ? 31.081 30.368 -9.903 1.00 67.50 131 ASP A O 1
ATOM 1080 N N . PRO A 1 132 ? 31.676 30.691 -12.045 1.00 64.06 132 PRO A N 1
ATOM 1081 C CA . PRO A 1 132 ? 33.094 30.443 -11.799 1.00 64.06 132 PRO A CA 1
ATOM 1082 C C . PRO A 1 132 ? 33.718 31.417 -10.790 1.00 64.06 132 PRO A C 1
ATOM 1084 O O . PRO A 1 132 ? 34.807 31.129 -10.297 1.00 64.06 132 PRO A O 1
ATOM 1087 N N . GLU A 1 133 ? 33.061 32.538 -10.469 1.00 68.25 133 GLU A N 1
ATOM 1088 C CA . GLU A 1 133 ? 33.513 33.462 -9.422 1.00 68.25 133 GLU A CA 1
ATOM 1089 C C . GLU A 1 133 ? 33.101 33.034 -7.997 1.00 68.25 133 GLU A C 1
ATOM 1091 O O . GLU A 1 133 ? 33.800 33.381 -7.045 1.00 68.25 133 GLU A O 1
ATOM 1096 N N . ASP A 1 134 ? 32.042 32.227 -7.849 1.00 64.12 134 ASP A N 1
ATOM 1097 C CA . ASP A 1 134 ? 31.579 31.644 -6.573 1.00 64.12 134 ASP A CA 1
ATOM 1098 C C . ASP A 1 134 ? 32.083 30.206 -6.349 1.00 64.12 134 ASP A C 1
ATOM 1100 O O . ASP A 1 134 ? 31.875 29.608 -5.287 1.00 64.12 134 ASP A O 1
ATOM 1104 N N . ALA A 1 135 ? 32.781 29.632 -7.335 1.00 61.47 135 ALA A N 1
ATOM 1105 C CA . ALA A 1 135 ? 33.514 28.388 -7.170 1.00 61.47 135 ALA A CA 1
ATOM 1106 C C . ALA A 1 135 ? 34.628 28.596 -6.135 1.00 61.47 135 ALA A C 1
ATOM 1108 O O . ALA A 1 135 ? 35.712 29.093 -6.450 1.00 61.47 135 ALA A O 1
ATOM 1109 N N . MET A 1 136 ? 34.352 28.212 -4.882 1.00 69.19 136 MET A N 1
ATOM 1110 C CA . MET A 1 136 ? 35.367 28.184 -3.835 1.00 69.19 136 MET A CA 1
ATOM 1111 C C . MET A 1 136 ? 36.604 27.461 -4.381 1.00 69.19 136 MET A C 1
ATOM 1113 O O . MET A 1 136 ? 36.457 26.380 -4.965 1.00 69.19 136 MET A O 1
ATOM 1117 N N . PRO A 1 137 ? 37.809 28.045 -4.243 1.00 66.75 137 PRO A N 1
ATOM 1118 C CA . PRO A 1 137 ? 39.020 27.405 -4.720 1.00 66.75 137 PRO A CA 1
ATOM 1119 C C . PRO A 1 137 ? 39.079 26.022 -4.087 1.00 66.75 137 PRO A C 1
ATOM 1121 O O . PRO A 1 137 ? 39.006 25.906 -2.865 1.00 66.75 137 PRO A O 1
ATOM 1124 N N . ALA A 1 138 ? 39.141 24.989 -4.931 1.00 59.00 138 ALA A N 1
ATOM 1125 C CA . ALA A 1 138 ? 39.311 23.622 -4.477 1.00 59.00 138 ALA A CA 1
ATOM 1126 C C . ALA A 1 138 ? 40.495 23.611 -3.510 1.00 59.00 138 ALA A C 1
ATOM 1128 O O . ALA A 1 138 ? 41.620 23.929 -3.912 1.00 59.00 138 ALA A O 1
ATOM 1129 N N . ASP A 1 139 ? 40.214 23.328 -2.237 1.00 57.22 139 ASP A N 1
ATOM 1130 C CA . ASP A 1 139 ? 41.247 23.183 -1.224 1.00 57.22 139 ASP A CA 1
ATOM 1131 C C . ASP A 1 139 ? 42.258 22.178 -1.789 1.00 57.22 139 ASP A C 1
ATOM 1133 O O . ASP A 1 139 ? 41.841 21.117 -2.280 1.00 57.22 139 ASP A O 1
ATOM 1137 N N . PRO A 1 140 ? 43.560 22.515 -1.842 1.00 63.25 140 PRO A N 1
ATOM 1138 C CA . PRO A 1 140 ? 44.557 21.597 -2.352 1.00 63.25 140 PRO A CA 1
ATOM 1139 C C . PRO A 1 140 ? 44.400 20.297 -1.582 1.00 63.25 140 PRO A C 1
ATOM 1141 O O . PRO A 1 140 ? 44.524 20.291 -0.359 1.00 63.25 140 PRO A O 1
ATOM 1144 N N . VAL A 1 141 ? 44.079 19.234 -2.324 1.00 58.62 141 VAL A N 1
ATOM 1145 C CA . VAL A 1 141 ? 43.986 17.861 -1.837 1.00 58.62 141 VAL A CA 1
ATOM 1146 C C . VAL A 1 141 ? 45.202 17.632 -0.954 1.00 58.62 141 VAL A C 1
ATOM 1148 O O . VAL A 1 141 ? 46.320 17.484 -1.447 1.00 58.62 141 VAL A O 1
ATOM 1151 N N . GLN A 1 142 ? 44.994 17.685 0.360 1.00 54.97 142 GLN A N 1
ATOM 1152 C CA . GLN A 1 142 ? 45.973 17.186 1.297 1.00 54.97 142 GLN A CA 1
ATOM 1153 C C . GLN A 1 142 ? 45.969 15.690 1.030 1.00 54.97 142 GLN A C 1
ATOM 1155 O O . GLN A 1 142 ? 44.984 15.017 1.329 1.00 54.97 142 GLN A O 1
ATOM 1160 N N . GLU A 1 143 ? 47.014 15.208 0.349 1.00 58.72 143 GLU A N 1
ATOM 1161 C CA . GLU A 1 143 ? 47.373 13.794 0.339 1.00 58.72 143 GLU A CA 1
ATOM 1162 C C . GLU A 1 143 ? 47.294 13.340 1.791 1.00 58.72 143 GLU A C 1
ATOM 1164 O O . GLU A 1 143 ? 48.148 13.694 2.607 1.00 58.72 143 GLU A O 1
ATOM 1169 N N . ALA A 1 144 ? 46.203 12.647 2.118 1.00 58.97 144 ALA A N 1
ATOM 1170 C CA . ALA A 1 144 ? 46.058 11.969 3.381 1.00 58.97 144 ALA A CA 1
ATOM 1171 C C . ALA A 1 144 ? 47.255 11.029 3.452 1.00 58.97 144 ALA A C 1
ATOM 1173 O O . ALA A 1 144 ? 47.381 10.092 2.661 1.00 58.97 144 ALA A O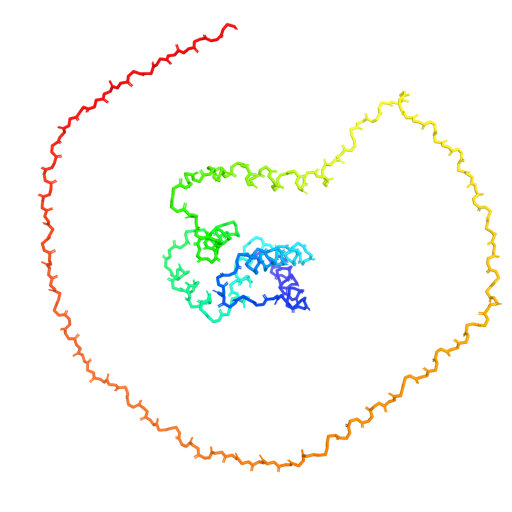 1
ATOM 1174 N N . GLN A 1 145 ? 48.195 11.387 4.319 1.00 54.25 145 GLN A N 1
ATOM 1175 C CA . GLN A 1 145 ? 49.267 10.499 4.698 1.00 54.25 145 GLN A CA 1
ATOM 1176 C C . GLN A 1 145 ? 48.577 9.261 5.247 1.00 54.25 145 GLN A C 1
ATOM 1178 O O . GLN A 1 145 ? 47.789 9.373 6.171 1.00 54.25 145 GLN A O 1
ATOM 1183 N N . ASP A 1 146 ? 48.827 8.135 4.594 1.00 57.50 146 ASP A N 1
ATOM 1184 C CA . ASP A 1 146 ? 48.461 6.792 5.017 1.00 57.50 146 ASP A CA 1
ATOM 1185 C C . ASP A 1 146 ? 49.166 6.506 6.349 1.00 57.50 146 ASP A C 1
ATOM 1187 O O . ASP A 1 146 ? 50.289 5.996 6.403 1.00 57.50 146 ASP A O 1
ATOM 1191 N N . ASP A 1 147 ? 48.560 6.956 7.442 1.00 49.47 147 ASP A N 1
ATOM 1192 C CA . ASP A 1 147 ? 48.885 6.543 8.791 1.00 49.47 147 ASP A CA 1
ATOM 1193 C C . ASP A 1 147 ? 48.339 5.129 8.988 1.00 49.47 147 ASP A C 1
ATOM 1195 O O . ASP A 1 147 ? 47.219 4.900 9.441 1.00 49.47 147 ASP A O 1
ATOM 1199 N N . GLY A 1 148 ? 49.176 4.175 8.571 1.00 54.78 148 GLY A N 1
ATOM 1200 C CA . GLY A 1 148 ? 48.977 2.746 8.740 1.00 54.78 148 GLY A CA 1
ATOM 1201 C C . GLY A 1 148 ? 48.507 2.417 10.152 1.00 54.78 148 GLY A C 1
ATOM 1202 O O . GLY A 1 148 ? 49.260 2.514 11.121 1.00 54.78 148 GLY A O 1
ATOM 1203 N N . TYR A 1 149 ? 47.246 2.010 10.245 1.00 54.56 149 TYR A N 1
ATOM 1204 C CA . TYR A 1 149 ? 46.719 1.339 11.417 1.00 54.56 149 TYR A CA 1
ATOM 1205 C C . TYR A 1 149 ? 47.366 -0.046 11.489 1.00 54.56 149 TYR A C 1
ATOM 1207 O O . TYR A 1 149 ? 47.030 -0.944 10.714 1.00 54.56 149 TYR A O 1
ATOM 1215 N N . ASP A 1 150 ? 48.319 -0.189 12.409 1.00 54.84 150 ASP A N 1
ATOM 1216 C CA . ASP A 1 150 ? 48.842 -1.475 12.858 1.00 54.84 150 ASP A CA 1
ATOM 1217 C C . ASP A 1 150 ? 47.680 -2.304 13.421 1.00 54.84 150 ASP A C 1
ATOM 1219 O O . ASP A 1 150 ? 47.084 -1.991 14.453 1.00 54.84 150 ASP A O 1
ATOM 1223 N N . ALA A 1 151 ? 47.330 -3.354 12.684 1.00 58.12 151 ALA A N 1
ATOM 1224 C CA . ALA A 1 151 ? 46.299 -4.316 13.029 1.00 58.12 151 ALA A CA 1
ATOM 1225 C C . ALA A 1 151 ? 46.847 -5.352 14.022 1.00 58.12 151 ALA A C 1
ATOM 1227 O O . ALA A 1 151 ? 46.968 -6.519 13.674 1.00 58.12 151 ALA A O 1
ATOM 1228 N N . ASP A 1 152 ? 47.167 -4.924 15.242 1.00 58.34 152 ASP A N 1
ATOM 1229 C CA . ASP A 1 152 ? 47.535 -5.810 16.352 1.00 58.34 152 ASP A CA 1
ATOM 1230 C C . ASP A 1 152 ? 46.784 -5.387 17.629 1.00 58.34 152 ASP A C 1
ATOM 1232 O O . ASP A 1 152 ?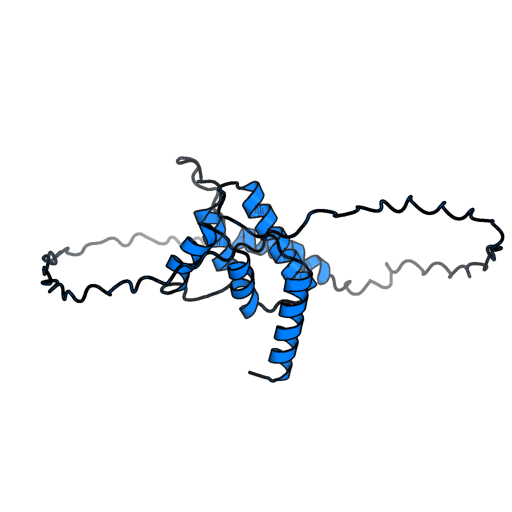 47.379 -4.988 18.629 1.00 58.34 152 ASP A O 1
ATOM 1236 N N . GLU A 1 153 ? 45.453 -5.461 17.610 1.00 60.69 153 GLU A N 1
ATOM 1237 C CA . GLU A 1 153 ? 44.675 -5.557 18.847 1.00 60.69 153 GLU A CA 1
ATOM 1238 C C . GLU A 1 153 ? 43.873 -6.856 18.822 1.00 60.69 153 GLU A C 1
ATOM 1240 O O . GLU A 1 153 ? 42.938 -7.033 18.038 1.00 60.69 153 GLU A O 1
ATOM 1245 N N . ASP A 1 154 ? 44.306 -7.769 19.693 1.00 63.66 154 ASP A N 1
ATOM 1246 C CA . ASP A 1 154 ? 43.606 -8.958 20.158 1.00 63.66 154 ASP A CA 1
ATOM 1247 C C . ASP A 1 154 ? 42.162 -8.601 20.552 1.00 63.66 154 ASP A C 1
ATOM 1249 O O . ASP A 1 154 ? 41.855 -8.278 21.700 1.00 63.66 154 ASP A O 1
ATOM 1253 N N . MET A 1 155 ? 41.250 -8.649 19.583 1.00 63.75 155 MET A N 1
ATOM 1254 C CA . MET A 1 155 ? 39.823 -8.722 19.856 1.00 63.75 155 MET A CA 1
ATOM 1255 C C . MET A 1 155 ? 39.531 -10.135 20.348 1.00 63.75 155 MET A C 1
ATOM 1257 O O . MET A 1 155 ? 39.367 -11.065 19.555 1.00 63.75 155 MET A O 1
ATOM 1261 N N . ASP A 1 156 ? 39.495 -10.272 21.673 1.00 65.88 156 ASP A N 1
ATOM 1262 C CA . ASP A 1 156 ? 38.894 -11.398 22.376 1.00 65.88 156 ASP A CA 1
ATOM 1263 C C . ASP A 1 156 ? 37.591 -11.804 21.675 1.00 65.88 156 ASP A C 1
ATOM 1265 O O . ASP A 1 156 ? 36.641 -11.022 21.547 1.00 65.88 156 ASP A O 1
ATOM 1269 N N . ALA A 1 157 ? 37.579 -13.039 21.175 1.00 67.00 157 ALA A N 1
ATOM 1270 C CA . ALA A 1 157 ? 36.420 -13.632 20.541 1.00 67.00 157 ALA A CA 1
ATOM 1271 C C . ALA A 1 157 ? 35.235 -13.589 21.523 1.00 67.00 157 ALA A C 1
ATOM 1273 O O . ALA A 1 157 ? 35.388 -14.023 22.668 1.00 67.00 157 ALA A O 1
ATOM 1274 N N . PRO A 1 158 ? 34.052 -13.097 21.115 1.00 64.81 158 PRO A N 1
ATOM 1275 C CA . PRO A 1 158 ? 32.874 -13.217 21.955 1.00 64.81 158 PRO A CA 1
ATOM 1276 C C . PRO A 1 158 ? 32.578 -14.705 22.155 1.00 64.81 158 PRO A C 1
ATOM 1278 O O . PRO A 1 158 ? 32.443 -15.452 21.185 1.00 64.81 158 PRO A O 1
ATOM 1281 N N . GLU A 1 159 ? 32.522 -15.122 23.420 1.00 68.06 159 GLU A N 1
ATOM 1282 C CA . GLU A 1 159 ? 32.162 -16.478 23.822 1.00 68.06 159 GLU A CA 1
ATOM 1283 C C . GLU A 1 159 ? 30.861 -16.905 23.128 1.00 68.06 159 GLU A C 1
ATOM 1285 O O . GLU A 1 159 ? 29.884 -16.149 23.094 1.00 68.06 159 GLU A O 1
ATOM 1290 N N . ASP A 1 160 ? 30.871 -18.113 22.556 1.00 69.75 160 ASP A N 1
ATOM 1291 C CA . ASP A 1 160 ? 29.722 -18.719 21.889 1.00 69.75 160 ASP A CA 1
ATOM 1292 C C . ASP A 1 160 ? 28.459 -18.579 22.760 1.00 69.75 160 ASP A C 1
ATOM 1294 O O . ASP A 1 160 ? 28.467 -18.986 23.931 1.00 69.75 160 ASP A O 1
ATOM 1298 N N . PRO A 1 161 ? 27.347 -18.036 22.229 1.00 69.88 161 PRO A N 1
ATOM 1299 C CA . PRO A 1 161 ? 26.102 -18.020 22.974 1.00 69.88 161 PRO A CA 1
ATOM 1300 C C . PRO A 1 161 ? 25.678 -19.467 23.265 1.00 69.88 161 PRO A C 1
ATOM 1302 O O . PRO A 1 161 ? 25.839 -20.346 22.410 1.00 69.88 161 PRO A O 1
ATOM 1305 N N . PRO A 1 162 ? 25.115 -19.747 24.454 1.00 65.00 162 PRO A N 1
ATOM 1306 C CA . PRO A 1 162 ? 24.697 -21.093 24.803 1.00 65.00 162 PRO A CA 1
ATOM 1307 C C . PRO A 1 162 ? 23.680 -21.594 23.777 1.00 65.00 162 PRO A C 1
ATOM 1309 O O . PRO A 1 162 ? 22.629 -20.986 23.568 1.00 65.00 162 PRO A O 1
ATOM 1312 N N . ILE A 1 163 ? 24.004 -22.723 23.147 1.00 59.34 163 ILE A N 1
ATOM 1313 C CA . ILE A 1 163 ? 23.083 -23.479 22.304 1.00 59.34 163 ILE A CA 1
ATOM 1314 C C . ILE A 1 163 ? 21.918 -23.901 23.200 1.00 59.34 163 ILE A C 1
ATOM 1316 O O . ILE A 1 163 ? 22.030 -24.832 23.999 1.00 59.34 163 ILE A O 1
ATOM 1320 N N . ILE A 1 164 ? 20.794 -23.194 23.088 1.00 52.44 164 ILE A N 1
ATOM 1321 C CA . ILE A 1 164 ? 19.533 -23.633 23.675 1.00 52.44 164 ILE A CA 1
ATOM 1322 C C . ILE A 1 164 ? 19.061 -24.802 22.817 1.00 52.44 164 ILE A C 1
ATOM 1324 O O . ILE A 1 164 ? 18.457 -24.627 21.760 1.00 52.44 164 ILE A O 1
ATOM 1328 N N . VAL A 1 165 ? 19.397 -26.010 23.262 1.00 55.34 165 VAL A N 1
ATOM 1329 C CA . VAL A 1 165 ? 18.821 -27.247 22.743 1.00 55.34 165 VAL A CA 1
ATOM 1330 C C . VAL A 1 165 ? 17.372 -27.278 23.221 1.00 55.34 165 VAL A C 1
ATOM 1332 O O . VAL A 1 165 ? 17.071 -27.717 24.327 1.00 55.34 165 VAL A O 1
ATOM 1335 N N . ILE A 1 166 ? 16.472 -26.731 22.410 1.00 49.78 166 ILE A N 1
ATOM 1336 C CA . ILE A 1 166 ? 15.038 -26.984 22.534 1.00 49.78 166 ILE A CA 1
ATOM 1337 C C . ILE A 1 166 ? 14.808 -28.416 22.057 1.00 49.78 166 ILE A C 1
ATOM 1339 O O . ILE A 1 166 ? 14.631 -28.672 20.868 1.00 49.78 166 ILE A O 1
ATOM 1343 N N . SER A 1 167 ? 14.870 -29.355 22.999 1.00 47.16 167 SER A N 1
ATOM 1344 C CA . SER A 1 167 ? 14.321 -30.696 22.826 1.00 47.16 167 SER A CA 1
ATOM 1345 C C . SER A 1 167 ? 12.815 -30.546 22.621 1.00 47.16 167 SER A C 1
ATOM 1347 O O . SER A 1 167 ? 12.078 -30.340 23.580 1.00 47.16 167 SER A O 1
ATOM 1349 N N . SER A 1 168 ? 12.374 -30.555 21.363 1.00 48.91 168 SER A N 1
ATOM 1350 C CA . SER A 1 168 ? 10.967 -30.772 21.023 1.00 48.91 168 SER A CA 1
ATOM 1351 C C . SER A 1 168 ? 10.747 -32.279 21.045 1.00 48.91 168 SER A C 1
ATOM 1353 O O . SER A 1 168 ? 10.968 -32.963 20.050 1.00 48.91 168 SER A O 1
ATOM 1355 N N . ASP A 1 169 ? 10.459 -32.761 22.247 1.00 60.16 169 ASP A N 1
ATOM 1356 C CA . ASP A 1 169 ? 10.015 -34.110 22.569 1.00 60.16 169 ASP A CA 1
ATOM 1357 C C . ASP A 1 169 ? 8.524 -33.967 22.893 1.00 60.16 169 ASP A C 1
ATOM 1359 O O . ASP A 1 169 ? 8.189 -33.457 23.953 1.00 60.16 169 ASP A O 1
ATOM 1363 N N . ASP A 1 170 ? 7.675 -34.250 21.910 1.00 54.53 170 ASP A N 1
ATOM 1364 C CA . ASP A 1 170 ? 6.219 -34.453 21.998 1.00 54.53 170 ASP A CA 1
ATOM 1365 C C . ASP A 1 170 ? 5.839 -34.929 20.582 1.00 54.53 170 ASP A C 1
ATOM 1367 O O . ASP A 1 170 ? 5.806 -34.146 19.631 1.00 54.53 170 ASP A O 1
ATOM 1371 N N . GLU A 1 171 ? 6.045 -36.214 20.301 1.00 60.53 171 GLU A N 1
ATOM 1372 C CA . GLU A 1 171 ? 5.052 -37.284 20.468 1.00 60.53 171 GLU A CA 1
ATOM 1373 C C . GLU A 1 171 ? 3.827 -37.068 19.569 1.00 60.53 171 GLU A C 1
ATOM 1375 O O . GLU A 1 171 ? 2.998 -36.182 19.758 1.00 60.53 171 GLU A O 1
ATOM 1380 N N . ASP A 1 172 ? 3.827 -37.912 18.541 1.00 57.34 172 ASP A N 1
ATOM 1381 C CA . ASP A 1 172 ? 2.762 -38.311 17.639 1.00 57.34 172 ASP A CA 1
ATOM 1382 C C . ASP A 1 172 ? 1.347 -38.211 18.232 1.00 57.34 172 ASP A C 1
ATOM 1384 O O . ASP A 1 172 ? 1.034 -38.861 19.227 1.00 57.34 172 ASP A O 1
ATOM 1388 N N . ASP A 1 173 ? 0.463 -37.501 17.533 1.00 60.19 173 ASP A N 1
ATOM 1389 C CA . ASP A 1 173 ? -0.978 -37.752 17.594 1.00 60.19 173 ASP A CA 1
ATOM 1390 C C . ASP A 1 173 ? -1.541 -37.616 16.167 1.00 60.19 173 ASP A C 1
ATOM 1392 O O . ASP A 1 173 ? -2.119 -36.609 15.752 1.00 60.19 173 ASP A O 1
ATOM 1396 N N . ASP A 1 174 ? -1.231 -38.639 15.364 1.00 58.56 174 ASP A N 1
ATOM 1397 C CA . ASP A 1 174 ? -1.917 -38.964 14.114 1.00 58.56 174 ASP A CA 1
ATOM 1398 C C . ASP A 1 174 ? -3.339 -39.440 14.455 1.00 58.56 174 ASP A C 1
ATOM 1400 O O . ASP A 1 174 ? -3.606 -40.638 14.571 1.00 58.56 174 ASP A O 1
ATOM 1404 N N . GLU A 1 175 ? -4.270 -38.504 14.604 1.00 61.97 175 GLU A N 1
ATOM 1405 C CA . GLU A 1 175 ? -5.699 -38.807 14.562 1.00 61.97 175 GLU A CA 1
ATOM 1406 C C . GLU A 1 175 ? -6.290 -38.137 13.315 1.00 61.97 175 GLU A C 1
ATOM 1408 O O . GLU A 1 175 ? -6.712 -36.982 13.333 1.00 61.97 175 GLU A O 1
ATOM 1413 N N . GLU A 1 176 ? -6.257 -38.857 12.184 1.00 66.06 176 GLU A N 1
ATOM 1414 C CA . GLU A 1 176 ? -7.025 -38.511 10.984 1.00 66.06 176 GLU A CA 1
ATOM 1415 C C . GLU A 1 176 ? -8.524 -38.580 11.325 1.00 66.06 176 GLU A C 1
ATOM 1417 O O . GLU A 1 176 ? -9.038 -39.672 11.591 1.00 66.06 176 GLU A O 1
ATOM 1422 N N . PRO A 1 177 ? -9.286 -37.470 11.299 1.00 62.25 177 PRO A N 1
ATOM 1423 C CA . PRO A 1 177 ? -10.728 -37.583 11.326 1.00 62.25 177 PRO A CA 1
ATOM 1424 C C . PRO A 1 177 ? -11.197 -38.039 9.943 1.00 62.25 177 PRO A C 1
ATOM 1426 O O . PRO A 1 177 ? -11.213 -37.262 8.984 1.00 62.25 177 PRO A O 1
ATOM 1429 N N . ASP A 1 178 ? -11.639 -39.293 9.867 1.00 60.03 178 ASP A N 1
ATOM 1430 C CA . ASP A 1 178 ? -12.561 -39.784 8.846 1.00 60.03 178 ASP A CA 1
ATOM 1431 C C . ASP A 1 178 ? -13.816 -38.890 8.846 1.00 60.03 178 ASP A C 1
ATOM 1433 O O . ASP A 1 178 ? -14.801 -39.115 9.556 1.00 60.03 178 ASP A O 1
ATOM 1437 N N . HIS A 1 179 ? -13.778 -37.808 8.078 1.00 57.75 179 HIS A N 1
ATOM 1438 C CA . HIS A 1 179 ? -14.957 -37.057 7.683 1.00 57.75 179 HIS A CA 1
ATOM 1439 C C . HIS A 1 179 ? -15.147 -37.255 6.191 1.00 57.75 179 HIS A C 1
ATOM 1441 O O . HIS A 1 179 ? -14.579 -36.555 5.354 1.00 57.75 179 HIS A O 1
ATOM 1447 N N . GLU A 1 180 ? -15.984 -38.244 5.877 1.00 61.84 180 GLU A N 1
ATOM 1448 C CA . GLU A 1 180 ? -16.670 -38.326 4.598 1.00 61.84 180 GLU A CA 1
ATOM 1449 C C . GLU A 1 180 ? -17.254 -36.939 4.278 1.00 61.84 180 GLU A C 1
ATOM 1451 O O . GLU A 1 180 ? -18.036 -36.408 5.077 1.00 61.84 180 GLU A O 1
ATOM 1456 N N . PRO A 1 181 ? -16.908 -36.310 3.141 1.00 59.38 181 PRO A N 1
ATOM 1457 C CA . PRO A 1 181 ? -17.595 -35.106 2.724 1.00 59.38 181 PRO A CA 1
ATOM 1458 C C . PRO A 1 181 ? -19.027 -35.500 2.369 1.00 59.38 181 PRO A C 1
ATOM 1460 O O . PRO A 1 181 ? -19.309 -36.018 1.287 1.00 59.38 181 PRO A O 1
ATOM 1463 N N . GLY A 1 182 ? -19.931 -35.259 3.319 1.00 50.47 182 GLY A N 1
ATOM 1464 C CA . GLY A 1 182 ? -21.361 -35.256 3.091 1.00 50.47 182 GLY A CA 1
ATOM 1465 C C . GLY A 1 182 ? -21.650 -34.401 1.866 1.00 50.47 182 GLY A C 1
ATOM 1466 O O . GLY A 1 182 ? -21.400 -33.198 1.848 1.00 50.47 182 GLY A O 1
ATOM 1467 N N . PHE A 1 183 ? -22.129 -35.069 0.826 1.00 47.50 183 PHE A N 1
ATOM 1468 C CA . PHE A 1 183 ? -22.659 -34.503 -0.398 1.00 47.50 183 PHE A CA 1
ATOM 1469 C C . PHE A 1 183 ? -23.750 -33.485 -0.036 1.00 47.50 183 PHE A C 1
ATOM 1471 O O . PHE A 1 183 ? -24.898 -33.850 0.218 1.00 47.50 183 PHE A O 1
ATOM 1478 N N . ILE A 1 184 ? -23.380 -32.205 0.046 1.00 55.22 184 ILE A N 1
ATOM 1479 C CA . ILE A 1 184 ? -24.335 -31.105 0.151 1.00 55.22 184 ILE A CA 1
ATOM 1480 C C . ILE A 1 184 ? -24.992 -31.010 -1.222 1.00 55.22 184 ILE A C 1
ATOM 1482 O O . ILE A 1 184 ? -24.410 -30.506 -2.184 1.00 55.22 184 ILE A O 1
ATOM 1486 N N . GLY A 1 185 ? -26.187 -31.592 -1.311 1.00 49.78 185 GLY A N 1
ATOM 1487 C CA . GLY A 1 185 ? -27.086 -31.408 -2.434 1.00 49.78 185 GLY A CA 1
ATOM 1488 C C . GLY A 1 185 ? -27.303 -29.917 -2.652 1.00 49.78 185 GLY A C 1
ATOM 1489 O O . GLY A 1 185 ? -27.674 -29.190 -1.733 1.00 49.78 185 GLY A O 1
ATOM 1490 N N . TRP A 1 186 ? -27.030 -29.473 -3.871 1.00 66.81 186 TRP A N 1
ATOM 1491 C CA . TRP A 1 186 ? -27.437 -28.159 -4.332 1.00 66.81 186 TRP A CA 1
ATOM 1492 C C . TRP A 1 186 ? -28.969 -28.146 -4.335 1.00 66.81 186 TRP A C 1
ATOM 1494 O O . TRP A 1 186 ? -29.552 -29.062 -4.925 1.00 66.81 186 TRP A O 1
ATOM 1504 N N . PRO A 1 187 ? -29.638 -27.190 -3.671 1.00 58.94 187 PRO A N 1
ATOM 1505 C CA . PRO A 1 187 ? -31.060 -27.000 -3.884 1.00 58.94 187 PRO A CA 1
ATOM 1506 C C . PRO A 1 187 ? -31.271 -26.525 -5.326 1.00 58.94 187 PRO A C 1
ATOM 1508 O O . PRO A 1 187 ? -30.935 -25.403 -5.699 1.00 58.94 187 PRO A O 1
ATOM 1511 N N . ASP A 1 188 ? -31.764 -27.458 -6.134 1.00 62.31 188 ASP A N 1
ATOM 1512 C CA . ASP A 1 188 ? -32.474 -27.236 -7.386 1.00 62.31 188 ASP A CA 1
ATOM 1513 C C . ASP A 1 188 ? -33.849 -26.677 -7.029 1.00 62.31 188 ASP A C 1
ATOM 1515 O O . ASP A 1 188 ? -34.781 -27.444 -6.830 1.00 62.31 188 ASP A O 1
ATOM 1519 N N . GLU A 1 189 ? -33.966 -25.359 -6.880 1.00 58.19 189 GLU A N 1
ATOM 1520 C CA . GLU A 1 189 ? -35.266 -24.691 -6.900 1.00 58.19 189 GLU A CA 1
ATOM 1521 C C . GLU A 1 189 ? -35.120 -23.397 -7.697 1.00 58.19 189 GLU A C 1
ATOM 1523 O O . GLU A 1 189 ? -34.470 -22.436 -7.283 1.00 58.19 189 GLU A O 1
ATOM 1528 N N . GLY A 1 190 ? -35.680 -23.436 -8.908 1.00 57.22 190 GLY A N 1
ATOM 1529 C CA . GLY A 1 190 ? -35.993 -22.245 -9.671 1.00 57.22 190 GLY A CA 1
ATOM 1530 C C . GLY A 1 190 ? -36.968 -21.399 -8.870 1.00 57.22 190 GLY A C 1
ATOM 1531 O O . GLY A 1 190 ? -38.078 -21.838 -8.578 1.00 57.22 190 GLY A O 1
ATOM 1532 N N . ASP A 1 191 ? -36.526 -20.199 -8.527 1.00 57.69 191 ASP A N 1
ATOM 1533 C CA . ASP A 1 191 ? -37.392 -19.140 -8.046 1.00 57.69 191 ASP A CA 1
ATOM 1534 C C . ASP A 1 191 ? -37.629 -18.208 -9.239 1.00 57.69 191 ASP A C 1
ATOM 1536 O O . ASP A 1 191 ? -36.741 -17.470 -9.677 1.00 57.69 191 ASP A O 1
ATOM 1540 N N . ASP A 1 192 ? -38.813 -18.363 -9.834 1.00 61.34 192 ASP A N 1
ATOM 1541 C CA . ASP A 1 192 ? -39.468 -17.394 -10.708 1.00 61.34 192 ASP A CA 1
ATOM 1542 C C . ASP A 1 192 ? -39.551 -16.060 -9.948 1.00 61.34 192 ASP A C 1
ATOM 1544 O O . ASP A 1 192 ? -40.508 -15.788 -9.224 1.00 61.34 192 ASP A O 1
ATOM 1548 N N . PHE A 1 193 ? -38.522 -15.226 -10.086 1.00 50.53 193 PHE A N 1
ATOM 1549 C CA . PHE A 1 193 ? -38.596 -13.833 -9.671 1.00 50.53 193 PHE A CA 1
ATOM 1550 C C . PHE A 1 193 ? -39.436 -13.096 -10.718 1.00 50.53 193 PHE A C 1
ATOM 1552 O O . PHE A 1 193 ? -38.921 -12.645 -11.742 1.00 50.53 193 PHE A O 1
ATOM 1559 N N . GLU A 1 194 ? -40.751 -13.052 -10.490 1.00 61.16 194 GLU A N 1
ATOM 1560 C CA . GLU A 1 194 ? -41.655 -12.145 -11.193 1.00 61.16 194 GLU A CA 1
ATOM 1561 C C . GLU A 1 194 ? -41.124 -10.715 -11.006 1.00 61.16 194 GLU A C 1
ATOM 1563 O O . GLU A 1 194 ? -41.128 -10.170 -9.903 1.00 61.16 194 GLU A O 1
ATOM 1568 N N . GLU A 1 195 ? -40.605 -10.136 -12.091 1.00 57.38 195 GLU A N 1
ATOM 1569 C CA . GLU A 1 195 ? -40.259 -8.721 -12.178 1.00 57.38 195 GLU A CA 1
ATOM 1570 C C . GLU A 1 195 ? -41.497 -7.894 -11.811 1.00 57.38 195 GLU A C 1
ATOM 1572 O O . GLU A 1 195 ? -42.500 -7.926 -12.523 1.00 57.38 195 GLU A O 1
ATOM 1577 N N . ASP A 1 196 ? -41.421 -7.162 -10.702 1.00 63.53 196 ASP A N 1
ATOM 1578 C CA . ASP A 1 196 ? -42.354 -6.092 -10.365 1.00 63.53 196 ASP A CA 1
ATOM 1579 C C . ASP A 1 196 ? -41.886 -4.818 -11.095 1.00 63.53 196 ASP A C 1
ATOM 1581 O O . ASP A 1 196 ? -40.830 -4.271 -10.749 1.00 63.53 196 ASP A O 1
ATOM 1585 N N . PRO A 1 197 ? -42.569 -4.356 -12.163 1.00 65.81 197 PRO A N 1
ATOM 1586 C CA . PRO A 1 197 ? -42.245 -3.087 -12.788 1.00 65.81 197 PRO A CA 1
ATOM 1587 C C . PRO A 1 197 ? -42.829 -1.958 -11.932 1.00 65.81 197 PRO A C 1
ATOM 1589 O O . PRO A 1 197 ? -43.898 -1.427 -12.240 1.00 65.81 197 PRO A O 1
ATOM 1592 N N . GLU A 1 198 ? -42.120 -1.572 -10.870 1.00 60.00 198 GLU A N 1
ATOM 1593 C CA . GLU A 1 198 ? -42.427 -0.329 -10.164 1.00 60.00 198 GLU A CA 1
ATOM 1594 C C . GLU A 1 198 ? -42.197 0.865 -11.106 1.00 60.00 198 GLU A C 1
ATOM 1596 O O . GLU A 1 198 ? -41.078 1.243 -11.454 1.00 60.00 198 GLU A O 1
ATOM 1601 N N . GLU A 1 199 ? -43.335 1.374 -11.577 1.00 55.34 199 GLU A N 1
ATOM 1602 C CA . GLU A 1 199 ? -43.673 2.749 -11.935 1.00 55.34 199 GLU A CA 1
ATOM 1603 C C . GLU A 1 199 ? -42.505 3.748 -11.911 1.00 55.34 199 GLU A C 1
ATOM 1605 O O . GLU A 1 199 ? -42.098 4.260 -10.870 1.00 55.34 199 GLU A O 1
ATOM 1610 N N . ILE A 1 200 ? -42.033 4.108 -13.106 1.00 64.06 200 ILE A N 1
ATOM 1611 C CA . ILE A 1 200 ? -41.265 5.333 -13.332 1.00 64.06 200 ILE A CA 1
ATOM 1612 C C . ILE A 1 200 ? -42.268 6.495 -13.237 1.00 64.06 200 ILE A C 1
ATOM 1614 O O . ILE A 1 200 ? -43.166 6.556 -14.081 1.00 64.06 200 ILE A O 1
ATOM 1618 N N . PRO A 1 201 ? -42.176 7.411 -12.257 1.00 63.16 201 PRO A N 1
ATOM 1619 C CA . PRO A 1 201 ? -42.966 8.629 -12.309 1.00 63.16 201 PRO A CA 1
ATOM 1620 C C . PRO A 1 201 ? -42.430 9.521 -13.433 1.00 63.16 201 PRO A C 1
ATOM 1622 O O . PRO A 1 201 ? -41.254 9.891 -13.444 1.00 63.16 201 PRO A O 1
ATOM 1625 N N . ASP A 1 202 ? -43.306 9.858 -14.378 1.00 56.56 202 ASP A N 1
ATOM 1626 C CA . ASP A 1 202 ? -43.098 10.930 -15.346 1.00 56.56 202 ASP A CA 1
ATOM 1627 C C . ASP A 1 202 ? -42.930 12.254 -14.577 1.00 56.56 202 ASP A C 1
ATOM 1629 O O . ASP A 1 202 ? -43.903 12.870 -14.137 1.00 56.56 202 ASP A O 1
ATOM 1633 N N . GLU A 1 203 ? -41.684 12.677 -14.351 1.00 63.53 203 GLU A N 1
ATOM 1634 C CA . GLU A 1 203 ? -41.386 14.001 -13.803 1.00 63.53 203 GLU A CA 1
ATOM 1635 C C . GLU A 1 203 ? -41.242 15.001 -14.954 1.00 63.53 203 GLU A C 1
ATOM 1637 O O . GLU A 1 203 ? -40.152 15.339 -15.423 1.00 63.53 203 GLU A O 1
ATOM 1642 N N . ASP A 1 204 ? -42.401 15.463 -15.418 1.00 64.31 204 ASP A N 1
ATOM 1643 C CA . ASP A 1 204 ? -42.557 16.661 -16.231 1.00 64.31 204 ASP A CA 1
ATOM 1644 C C . ASP A 1 204 ? -42.215 17.895 -15.371 1.00 64.31 204 ASP A C 1
ATOM 1646 O O . ASP A 1 204 ? -43.076 18.493 -14.723 1.00 64.31 204 ASP A O 1
ATOM 1650 N N . GLY A 1 205 ? -40.934 18.261 -15.326 1.00 57.25 205 GLY A N 1
ATOM 1651 C CA . GLY A 1 205 ? -40.434 19.459 -14.650 1.00 57.25 205 GLY A CA 1
ATOM 1652 C C . GLY A 1 205 ? -39.966 20.510 -15.649 1.00 57.25 205 GLY A C 1
ATOM 1653 O O . GLY A 1 205 ? -38.846 20.446 -16.151 1.00 57.25 205 GLY A O 1
ATOM 1654 N N . GLU A 1 206 ? -40.848 21.460 -15.950 1.00 57.12 206 GLU A N 1
ATOM 1655 C CA . GLU A 1 206 ? -40.620 22.591 -16.845 1.00 57.12 206 GLU A CA 1
ATOM 1656 C C . GLU A 1 206 ? -39.425 23.483 -16.460 1.00 57.12 206 GLU A C 1
ATOM 1658 O O . GLU A 1 206 ? -38.979 23.561 -15.315 1.00 57.12 206 GLU A O 1
ATOM 1663 N N . ALA A 1 207 ? -38.945 24.180 -17.489 1.00 60.50 207 ALA A N 1
ATOM 1664 C CA . ALA A 1 207 ? -37.931 25.218 -17.477 1.00 60.50 207 ALA A CA 1
ATOM 1665 C C . ALA A 1 207 ? -38.196 26.333 -16.453 1.00 60.50 207 ALA A C 1
ATOM 1667 O O . ALA A 1 207 ? -39.341 26.696 -16.223 1.00 60.50 207 ALA A O 1
ATOM 1668 N N . ASP A 1 208 ? -37.128 26.960 -15.953 1.00 50.28 208 ASP A N 1
ATOM 1669 C CA . ASP A 1 208 ? -36.862 28.384 -16.198 1.00 50.28 208 ASP A CA 1
ATOM 1670 C C . ASP A 1 208 ? -35.583 28.858 -15.487 1.00 50.28 208 ASP A C 1
ATOM 1672 O O . ASP A 1 208 ? -35.356 28.522 -14.332 1.00 50.28 208 ASP A O 1
ATOM 1676 N N . SER A 1 209 ? -34.803 29.667 -16.220 1.00 55.22 209 SER A N 1
ATOM 1677 C CA . SER A 1 209 ? -34.053 30.863 -15.783 1.00 55.22 209 SER A CA 1
ATOM 1678 C C . SER A 1 209 ? -33.158 30.758 -14.525 1.00 55.22 209 SER A C 1
ATOM 1680 O O . SER A 1 209 ? -33.586 30.407 -13.439 1.00 55.22 209 SER A O 1
ATOM 1682 N N . ASP A 1 210 ? -31.880 31.134 -14.561 1.00 55.41 210 ASP A N 1
ATOM 1683 C CA . ASP A 1 210 ? -31.497 32.542 -14.676 1.00 55.41 210 ASP A CA 1
ATOM 1684 C C . ASP A 1 210 ? -29.994 32.668 -14.995 1.00 55.41 210 ASP A C 1
ATOM 1686 O O . ASP A 1 210 ? -29.137 32.055 -14.355 1.00 55.41 210 ASP A O 1
ATOM 1690 N N . VAL A 1 211 ? -29.678 33.476 -16.002 1.00 60.47 211 VAL A N 1
ATOM 1691 C CA . VAL A 1 211 ? -28.323 33.915 -16.346 1.00 60.47 211 VAL A CA 1
ATOM 1692 C C . VAL A 1 211 ? -27.977 35.136 -15.498 1.00 60.47 211 VAL A C 1
ATOM 1694 O O . VAL A 1 211 ? -28.492 36.220 -15.750 1.00 60.47 211 VAL A O 1
ATOM 1697 N N . SER A 1 212 ? -27.064 34.994 -14.537 1.00 64.19 212 SER A N 1
ATOM 1698 C CA . SER A 1 212 ? -26.473 36.144 -13.839 1.00 64.19 212 SER A CA 1
ATOM 1699 C C . SER A 1 212 ? -24.981 36.289 -14.155 1.00 64.19 212 SER A C 1
ATOM 1701 O O . SER A 1 212 ? -24.143 35.506 -13.722 1.00 64.19 212 SER A O 1
ATOM 1703 N N . ASP A 1 213 ? -24.716 37.311 -14.973 1.00 55.94 213 ASP A N 1
ATOM 1704 C CA . ASP A 1 213 ? -23.626 38.292 -14.904 1.00 55.94 213 ASP A CA 1
ATOM 1705 C C . ASP A 1 213 ? -22.217 37.823 -14.485 1.00 55.94 213 ASP A C 1
ATOM 1707 O O . ASP A 1 213 ? -21.868 37.738 -13.309 1.00 55.94 213 ASP A O 1
ATOM 1711 N N . VAL A 1 214 ? -21.351 37.659 -15.490 1.00 57.84 214 VAL A N 1
ATOM 1712 C CA . VAL A 1 214 ? -19.891 37.662 -15.327 1.00 57.84 214 VAL A CA 1
ATOM 1713 C C . VAL A 1 214 ? -19.399 39.103 -15.433 1.00 57.84 214 VAL A C 1
ATOM 1715 O O . VAL A 1 214 ? -19.419 39.701 -16.511 1.00 57.84 214 VAL A O 1
ATOM 1718 N N . THR A 1 215 ? -18.911 39.652 -14.325 1.00 63.59 215 THR A N 1
ATOM 1719 C CA . THR A 1 215 ? -18.145 40.899 -14.319 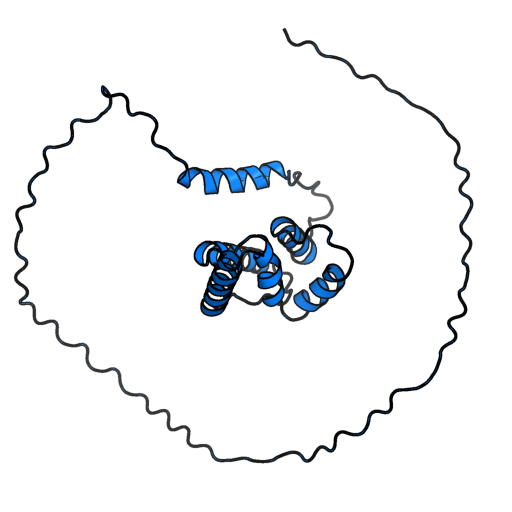1.00 63.59 215 THR A CA 1
ATOM 1720 C C . THR A 1 215 ? -16.688 40.612 -14.679 1.00 63.59 215 THR A C 1
ATOM 1722 O O . THR A 1 215 ? -15.978 39.869 -14.005 1.00 63.59 215 THR A O 1
ATOM 1725 N N . VAL A 1 216 ? -16.237 41.211 -15.779 1.00 63.44 216 VAL A N 1
ATOM 1726 C CA . VAL A 1 216 ? -14.826 41.257 -16.175 1.00 63.44 216 VAL A CA 1
ATOM 1727 C C . VAL A 1 216 ? -14.152 42.358 -15.359 1.00 63.44 216 VAL A C 1
ATOM 1729 O O . VAL A 1 216 ? -14.530 43.524 -15.467 1.00 63.44 216 VAL A O 1
ATOM 1732 N N . VAL A 1 217 ? -13.166 41.998 -14.538 1.00 63.34 217 VAL A N 1
ATOM 1733 C CA . VAL A 1 217 ? -12.265 42.959 -13.891 1.00 63.34 217 VAL A CA 1
ATOM 1734 C C . VAL A 1 217 ? -10.982 43.010 -14.716 1.00 63.34 217 VAL A C 1
ATOM 1736 O O . VAL A 1 217 ? -10.200 42.062 -14.712 1.00 63.34 217 VAL A O 1
ATOM 1739 N N . GLU A 1 218 ? -10.791 44.106 -15.450 1.00 69.06 218 GLU A N 1
ATOM 1740 C CA . GLU A 1 218 ? -9.489 44.480 -16.006 1.00 69.06 218 GLU A CA 1
ATOM 1741 C C . GLU A 1 218 ? -8.562 44.894 -14.854 1.00 69.06 218 GLU A C 1
ATOM 1743 O O . GLU A 1 218 ? -8.944 45.688 -13.991 1.00 69.06 218 GLU A O 1
ATOM 1748 N N . ILE A 1 219 ? -7.356 44.330 -14.832 1.00 62.88 219 ILE A N 1
ATOM 1749 C CA . ILE A 1 219 ? -6.274 44.730 -13.932 1.00 62.88 219 ILE A CA 1
ATOM 1750 C C . ILE A 1 219 ? -5.240 45.453 -14.801 1.00 62.88 219 ILE A C 1
ATOM 1752 O O . ILE A 1 219 ? -4.782 44.885 -15.794 1.00 62.88 219 ILE A O 1
ATOM 1756 N N . ASP A 1 220 ? -4.956 46.702 -14.428 1.00 66.81 220 ASP A N 1
ATOM 1757 C CA . ASP A 1 220 ? -3.961 47.616 -15.016 1.00 66.81 220 ASP A CA 1
ATOM 1758 C C . ASP A 1 220 ? -2.531 47.255 -14.569 1.00 66.81 220 ASP A C 1
ATOM 1760 O O . ASP A 1 220 ? -2.358 46.914 -13.371 1.00 66.81 220 ASP A O 1
#

pLDDT: mean 71.12, std 17.67, range [42.91, 97.12]

Sequence (220 aa):
MDPAQVEEDRRSVSAFYKLRPLLFDGTPRTVALSGWLYDLEMIFHLCHVEAHLRVSLASRCLAADARLWWMTIGEGTLPDRTWPHFRTCMINRYGPVPEEGIEEPYRDPEIYRDMQHERYHVAAYEPGPVDPEDAMPADPVQEAQDDGYDADEDMDAPEDPPIIVISSDDEDDDEEPDHEPGFIGWPDEGDDFEEDPEEIPDEDGEADSDVSDVTVVEID

Solvent-accessible surface area (backbone atoms only — not comparable to full-atom values): 14849 Å² total; per-residue (Å²): 132,60,72,68,57,54,53,50,53,51,49,19,54,51,47,42,61,73,69,60,71,74,71,41,51,56,69,78,37,47,68,58,50,54,50,52,54,50,52,51,53,50,47,35,61,77,31,65,50,53,66,82,48,47,40,63,54,53,58,69,31,35,30,70,60,36,32,54,54,48,50,72,53,62,78,80,71,62,94,62,73,39,50,71,55,53,51,50,55,49,42,74,72,32,36,74,78,77,60,91,83,59,77,65,79,72,82,46,69,60,60,59,47,47,59,52,45,64,72,56,44,73,82,62,67,68,80,66,88,71,54,79,87,74,54,71,76,76,72,78,80,71,77,75,75,83,76,76,77,79,89,78,73,89,73,76,74,79,77,79,77,81,80,79,79,76,79,86,83,76,78,88,80,89,74,81,78,89,67,79,80,75,80,76,74,77,85,88,68,90,75,85,75,75,83,76,85,79,76,80,78,85,78,87,73,78,86,79,89,82,91,80,84,86,83,86,80,87,83,132

Nearest PDB structures (foldseek):
  6s7x-assembly1_B  TM=6.184E-01  e=9.218E-03  Drosophila melanogaster
  6taq-assembly1_A  TM=6.154E-01  e=2.851E-02  Drosophila melanogaster
  8c9m-assembly1_A  TM=5.436E-01  e=8.061E+00  Human endogenous retrovirus K